Protein AF-A0A8J6VTR4-F1 (afdb_monomer_lite)

Structure (mmCIF, N/CA/C/O backbone):
data_AF-A0A8J6VTR4-F1
#
_entry.id   AF-A0A8J6VTR4-F1
#
loop_
_atom_site.group_PDB
_atom_site.id
_atom_site.type_symbol
_atom_site.label_atom_id
_atom_site.label_alt_id
_atom_site.label_comp_id
_atom_site.label_asym_id
_atom_site.label_entity_id
_atom_site.label_seq_id
_atom_site.pdbx_PDB_ins_code
_atom_site.Cartn_x
_atom_site.Cartn_y
_atom_site.Cartn_z
_atom_site.occupancy
_atom_site.B_iso_or_equiv
_atom_site.auth_seq_id
_atom_site.auth_comp_id
_atom_site.auth_asym_id
_atom_site.auth_atom_id
_atom_site.pdbx_PDB_model_num
ATOM 1 N N . LEU A 1 1 ? 28.724 19.960 -43.965 1.00 71.69 1 LEU A N 1
ATOM 2 C CA . LEU A 1 1 ? 27.761 21.071 -43.779 1.00 71.69 1 LEU A CA 1
ATOM 3 C C . LEU A 1 1 ? 26.330 20.548 -43.631 1.00 71.69 1 LEU A C 1
ATOM 5 O O . LEU A 1 1 ? 25.784 20.717 -42.554 1.00 71.69 1 LEU A O 1
ATOM 9 N N . ALA A 1 2 ? 25.791 19.772 -44.582 1.00 81.69 2 ALA A N 1
ATOM 10 C CA . ALA A 1 2 ? 24.429 19.205 -44.499 1.00 81.69 2 ALA A CA 1
ATOM 11 C C . ALA A 1 2 ? 24.097 18.401 -43.215 1.00 81.69 2 ALA A C 1
ATOM 13 O O . ALA A 1 2 ? 22.973 18.447 -42.727 1.00 81.69 2 ALA A O 1
ATOM 14 N N . PHE A 1 3 ? 25.066 17.679 -42.638 1.00 82.19 3 PHE A N 1
ATOM 15 C CA . PHE A 1 3 ? 24.867 16.932 -41.386 1.00 82.19 3 PHE A CA 1
ATOM 16 C C . PHE A 1 3 ? 24.700 17.842 -40.156 1.00 82.19 3 PHE A C 1
ATOM 18 O O . PHE A 1 3 ? 23.868 17.565 -39.298 1.00 82.19 3 PHE A O 1
ATOM 25 N N . LEU A 1 4 ? 25.451 18.946 -40.086 1.00 88.62 4 LEU A N 1
ATOM 26 C CA . LEU A 1 4 ? 25.347 19.904 -38.980 1.00 88.62 4 LEU A CA 1
ATOM 27 C C . LEU A 1 4 ? 24.021 20.668 -39.052 1.00 88.62 4 LEU A C 1
ATOM 29 O O . LEU A 1 4 ? 23.326 20.763 -38.048 1.00 88.62 4 LEU A O 1
ATOM 33 N N . GLU A 1 5 ? 23.604 21.076 -40.253 1.00 89.00 5 GLU A N 1
ATOM 34 C CA . GLU A 1 5 ? 22.278 21.671 -40.477 1.00 89.00 5 GLU A CA 1
ATOM 35 C C . GLU A 1 5 ? 21.136 20.710 -40.114 1.00 89.00 5 GLU A C 1
ATOM 37 O O . GLU A 1 5 ? 20.083 21.138 -39.647 1.00 89.00 5 GLU A O 1
ATOM 42 N N . HIS A 1 6 ? 21.317 19.402 -40.325 1.00 82.50 6 HIS A N 1
ATOM 43 C CA . HIS A 1 6 ? 20.339 18.395 -39.918 1.00 82.50 6 HIS A CA 1
ATOM 44 C C . HIS A 1 6 ? 20.245 18.268 -38.389 1.00 82.50 6 HIS A C 1
ATOM 46 O O . HIS A 1 6 ? 19.136 18.236 -37.850 1.00 82.50 6 HIS A O 1
ATOM 52 N N . LEU A 1 7 ? 21.387 18.249 -37.692 1.00 87.06 7 LEU A N 1
ATOM 53 C CA . LEU A 1 7 ? 21.432 18.220 -36.227 1.00 87.06 7 LEU A CA 1
ATOM 54 C C . LEU A 1 7 ? 20.818 19.480 -35.608 1.00 87.06 7 LEU A C 1
ATOM 56 O O . LEU A 1 7 ? 20.002 19.363 -34.695 1.00 87.06 7 LEU A O 1
ATOM 60 N N . GLU A 1 8 ? 21.132 20.663 -36.137 1.00 89.50 8 GLU A N 1
ATOM 61 C CA . GLU A 1 8 ? 20.536 21.927 -35.684 1.00 89.50 8 GLU A CA 1
ATOM 62 C C . GLU A 1 8 ? 19.014 21.932 -35.867 1.00 89.50 8 GLU A C 1
ATOM 64 O O . GLU A 1 8 ? 18.276 22.358 -34.976 1.00 89.50 8 GLU A O 1
ATOM 69 N N . ARG A 1 9 ? 18.519 21.381 -36.983 1.00 86.69 9 ARG A N 1
ATOM 70 C CA . ARG A 1 9 ? 17.079 21.272 -37.256 1.00 86.69 9 ARG A CA 1
ATOM 71 C C . ARG A 1 9 ? 16.373 20.334 -36.275 1.00 86.69 9 ARG A C 1
ATOM 73 O O . ARG A 1 9 ? 15.307 20.681 -35.772 1.00 86.69 9 ARG A O 1
ATOM 80 N N . LEU A 1 10 ? 16.970 19.179 -35.967 1.00 82.62 10 LEU A N 1
ATOM 81 C CA . LEU A 1 10 ? 16.452 18.254 -34.951 1.00 82.62 10 LEU A CA 1
ATOM 82 C C . LEU A 1 10 ? 16.452 18.896 -33.558 1.00 82.62 10 LEU A C 1
ATOM 84 O O . LEU A 1 10 ? 15.470 18.792 -32.823 1.00 82.62 10 LEU A O 1
ATOM 88 N N . GLN A 1 11 ? 17.523 19.607 -33.204 1.00 82.69 11 GLN A N 1
ATOM 89 C CA . GLN A 1 11 ? 17.641 20.282 -31.916 1.00 82.69 11 GLN A CA 1
ATOM 90 C C . GLN A 1 11 ? 16.608 21.412 -31.774 1.00 82.69 11 GLN A C 1
ATOM 92 O O . GLN A 1 11 ? 15.979 21.540 -30.721 1.00 82.69 11 GLN A O 1
ATOM 97 N N . ALA A 1 12 ? 16.359 22.176 -32.843 1.00 80.69 12 ALA A N 1
ATOM 98 C CA . ALA A 1 12 ? 15.316 23.200 -32.891 1.00 80.69 12 ALA A CA 1
ATOM 99 C C . ALA A 1 12 ? 13.904 22.605 -32.758 1.00 80.69 12 ALA A C 1
ATOM 101 O O . ALA A 1 12 ? 13.098 23.133 -31.995 1.00 80.69 12 ALA A O 1
ATOM 102 N N . GLN A 1 13 ? 13.619 21.473 -33.415 1.00 77.44 13 GLN A N 1
ATOM 103 C CA . GLN A 1 13 ? 12.336 20.766 -33.293 1.00 77.44 13 GLN A CA 1
ATOM 104 C C . GLN A 1 13 ? 12.095 20.241 -31.871 1.00 77.44 13 GLN A C 1
ATOM 106 O O . GLN A 1 13 ? 11.018 20.445 -31.312 1.00 77.44 13 GLN A O 1
ATOM 111 N N . VAL A 1 14 ? 13.107 19.626 -31.248 1.00 75.31 14 VAL A N 1
ATOM 112 C CA . VAL A 1 14 ? 13.031 19.165 -29.850 1.00 75.31 14 VAL A CA 1
ATOM 113 C C . VAL A 1 14 ? 12.834 20.342 -28.892 1.00 75.31 14 VAL A C 1
ATOM 115 O O . VAL A 1 14 ? 12.090 20.233 -27.919 1.00 75.31 14 VAL A O 1
ATOM 118 N N . THR A 1 15 ? 13.476 21.479 -29.163 1.00 70.25 15 THR A N 1
ATOM 119 C CA . THR A 1 15 ? 13.364 22.685 -28.334 1.00 70.25 15 THR A CA 1
ATOM 120 C C . THR A 1 15 ? 11.989 23.341 -28.479 1.00 70.25 15 THR A C 1
ATOM 122 O O . THR A 1 15 ? 11.376 23.673 -27.468 1.00 70.25 15 THR A O 1
ATOM 125 N N . GLN A 1 16 ? 11.447 23.439 -29.697 1.00 65.88 16 GLN A N 1
ATOM 126 C CA . GLN A 1 16 ? 10.083 23.929 -29.937 1.00 65.88 16 GLN A CA 1
ATOM 127 C C . GLN A 1 16 ? 9.019 23.034 -29.293 1.00 65.88 16 GLN A C 1
ATOM 129 O O . GLN A 1 16 ? 8.120 23.554 -28.633 1.00 65.88 16 GLN A O 1
ATOM 134 N N . ALA A 1 17 ? 9.154 21.707 -29.402 1.00 62.78 17 ALA A N 1
ATOM 135 C CA . ALA A 1 17 ? 8.256 20.747 -28.752 1.00 62.78 17 ALA A CA 1
ATOM 136 C C . ALA A 1 17 ? 8.316 20.807 -27.212 1.00 62.78 17 ALA A C 1
ATOM 138 O O . ALA A 1 17 ? 7.371 20.421 -26.532 1.00 62.78 17 ALA A O 1
ATOM 139 N N . ARG A 1 18 ? 9.425 21.293 -26.635 1.00 61.94 18 ARG A N 1
ATOM 140 C CA . ARG A 1 18 ? 9.549 21.543 -25.187 1.00 61.94 18 ARG A CA 1
ATOM 141 C C . ARG A 1 18 ? 8.948 22.881 -24.749 1.00 61.94 18 ARG A C 1
ATOM 143 O O . ARG A 1 18 ? 8.621 23.027 -23.578 1.00 61.94 18 ARG A O 1
ATOM 150 N N . GLN A 1 19 ? 8.853 23.855 -25.654 1.00 59.12 19 GLN A N 1
ATOM 151 C CA . GLN A 1 19 ? 8.418 25.230 -25.366 1.00 59.12 19 GLN A CA 1
ATOM 152 C C . GLN A 1 19 ? 6.919 25.457 -25.573 1.00 59.12 19 GLN A C 1
ATOM 154 O O . GLN A 1 19 ? 6.374 26.454 -25.104 1.00 59.12 19 GLN A O 1
ATOM 159 N N . THR A 1 20 ? 6.237 24.550 -26.264 1.00 55.09 20 THR A N 1
ATOM 160 C CA . THR A 1 20 ? 4.787 24.604 -26.428 1.00 55.09 20 THR A CA 1
ATOM 161 C C . THR A 1 20 ? 4.127 23.941 -25.212 1.00 55.09 20 THR A C 1
ATOM 163 O O . THR A 1 20 ? 4.465 22.800 -24.887 1.00 55.09 20 THR A O 1
ATOM 166 N N . PRO A 1 21 ? 3.215 24.626 -24.488 1.00 53.09 21 PRO A N 1
ATOM 167 C CA . PRO A 1 21 ? 2.500 24.033 -23.363 1.00 53.09 21 PRO A CA 1
ATOM 168 C C . PRO A 1 21 ? 1.532 22.993 -23.921 1.00 53.09 21 PRO A C 1
ATOM 170 O O . PRO A 1 21 ? 0.406 23.291 -24.313 1.00 53.09 21 PRO A O 1
ATOM 173 N N . HIS A 1 22 ? 2.011 21.764 -24.051 1.00 56.31 22 HIS A N 1
ATOM 174 C CA . HIS A 1 22 ? 1.228 20.713 -24.659 1.00 56.31 22 HIS A CA 1
ATOM 175 C C . HIS A 1 22 ? 0.314 20.064 -23.623 1.00 56.31 22 HIS A C 1
ATOM 177 O O . HIS A 1 22 ? 0.762 19.390 -22.695 1.00 56.31 22 HIS A O 1
ATOM 183 N N . HIS A 1 23 ? -0.990 20.185 -23.867 1.00 68.69 23 HIS A N 1
ATOM 184 C CA . HIS A 1 23 ? -1.983 19.197 -23.458 1.00 68.69 23 HIS A CA 1
ATOM 185 C C . HIS A 1 23 ? -1.706 17.864 -24.184 1.00 68.69 23 HIS A C 1
ATOM 187 O O . HIS A 1 23 ? -2.445 17.469 -25.081 1.00 68.69 23 HIS A O 1
ATOM 193 N N . CYS A 1 24 ? -0.596 17.196 -23.865 1.00 77.69 24 CYS A N 1
ATOM 194 C CA . CYS A 1 24 ? -0.209 15.925 -24.473 1.00 77.69 24 CYS A CA 1
ATOM 195 C C . CYS A 1 24 ? 0.054 14.847 -23.425 1.00 77.69 24 CYS A C 1
ATOM 197 O O . CYS A 1 24 ? 0.473 15.127 -22.301 1.00 77.69 24 CYS A O 1
ATOM 199 N N . ILE A 1 25 ? -0.108 13.594 -23.841 1.00 87.94 25 ILE A N 1
ATOM 200 C CA . ILE A 1 25 ? 0.328 12.428 -23.075 1.00 87.94 25 ILE A CA 1
ATOM 201 C C . ILE A 1 25 ? 1.816 12.205 -23.350 1.00 87.94 25 ILE A C 1
ATOM 203 O O . ILE A 1 25 ? 2.242 12.133 -24.503 1.00 87.94 25 ILE A O 1
ATOM 207 N N . ARG A 1 26 ? 2.612 12.076 -22.287 1.00 90.06 26 ARG A N 1
ATOM 208 C CA . ARG A 1 26 ? 4.040 11.761 -22.383 1.00 90.06 26 ARG A CA 1
ATOM 209 C C . ARG A 1 26 ? 4.247 10.256 -22.258 1.00 90.06 26 ARG A C 1
ATOM 211 O O . ARG A 1 26 ? 4.068 9.702 -21.180 1.00 90.06 26 ARG A O 1
ATOM 218 N N . LEU A 1 27 ? 4.684 9.624 -23.344 1.00 93.31 27 LEU A N 1
ATOM 219 C CA . LEU A 1 27 ? 5.203 8.258 -23.310 1.00 93.31 27 LEU A CA 1
ATOM 220 C C . LEU A 1 27 ? 6.710 8.295 -23.057 1.00 93.31 27 LEU A C 1
ATOM 222 O O . LEU A 1 27 ? 7.446 9.006 -23.737 1.00 93.31 27 LEU A O 1
ATOM 226 N N . THR A 1 28 ? 7.163 7.551 -22.054 1.00 93.56 28 THR A N 1
ATOM 227 C CA . THR A 1 28 ? 8.574 7.460 -21.671 1.00 93.56 28 THR A CA 1
ATOM 228 C C . THR A 1 28 ? 8.867 6.085 -21.079 1.00 93.56 28 THR A C 1
ATOM 230 O O . THR A 1 28 ? 7.953 5.320 -20.773 1.00 93.56 28 THR A O 1
ATOM 233 N N . THR A 1 29 ? 10.147 5.771 -20.905 1.00 93.38 29 THR A N 1
ATOM 234 C CA . THR A 1 29 ? 10.583 4.589 -20.153 1.00 93.38 29 THR A CA 1
ATOM 235 C C . THR A 1 29 ? 10.746 4.927 -18.670 1.00 93.38 29 THR A C 1
ATOM 237 O O . THR A 1 29 ? 10.979 6.085 -18.312 1.00 93.38 29 THR A O 1
ATOM 240 N N . ILE A 1 30 ? 10.694 3.915 -17.797 1.00 94.50 30 ILE A N 1
ATOM 241 C CA . ILE A 1 30 ? 10.936 4.092 -16.354 1.00 94.50 30 ILE A CA 1
ATOM 242 C C . ILE A 1 30 ? 12.307 4.744 -16.111 1.00 94.50 30 ILE A C 1
ATOM 244 O O . ILE A 1 30 ? 12.404 5.715 -15.363 1.00 94.50 30 ILE A O 1
ATOM 248 N N . HIS A 1 31 ? 13.349 4.300 -16.816 1.00 90.88 31 HIS A N 1
ATOM 249 C CA . HIS A 1 31 ? 14.701 4.856 -16.714 1.00 90.88 31 HIS A CA 1
ATOM 250 C C . HIS A 1 31 ? 14.760 6.360 -17.020 1.00 90.88 31 HIS A C 1
ATOM 252 O O . HIS A 1 31 ? 15.378 7.127 -16.282 1.00 90.88 31 HIS A O 1
ATOM 258 N N . GLN A 1 32 ? 14.075 6.801 -18.079 1.00 92.75 32 GLN A N 1
ATOM 259 C CA . GLN A 1 32 ? 14.030 8.214 -18.474 1.00 92.75 32 GLN A CA 1
ATOM 260 C C . GLN A 1 32 ? 13.095 9.063 -17.598 1.00 92.75 32 GLN A C 1
ATOM 262 O O . GLN A 1 32 ? 1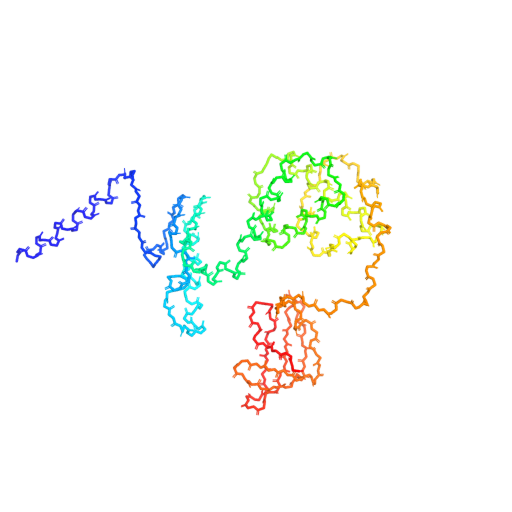3.093 10.287 -17.712 1.00 92.75 32 GLN A O 1
ATOM 267 N N . SER A 1 33 ? 12.297 8.442 -16.723 1.00 92.19 33 SER A N 1
ATOM 268 C CA . SER A 1 33 ? 11.395 9.142 -15.800 1.00 92.19 33 SER A CA 1
ATOM 269 C C . SER A 1 33 ? 12.082 9.642 -14.520 1.00 92.19 33 SER A C 1
ATOM 271 O O . SER A 1 33 ? 11.481 10.358 -13.716 1.00 92.19 33 SER A O 1
ATOM 273 N N . LYS A 1 34 ? 13.347 9.269 -14.294 1.00 90.00 34 LYS A N 1
ATOM 274 C CA . LYS A 1 34 ? 14.080 9.624 -13.074 1.00 90.00 34 LYS A CA 1
ATOM 275 C C . LYS A 1 34 ? 14.194 11.149 -12.916 1.00 90.00 34 LYS A C 1
ATOM 277 O O . LYS A 1 34 ? 14.680 11.833 -13.807 1.00 90.00 34 LYS A O 1
ATOM 282 N N . GLY A 1 35 ? 13.774 11.663 -11.757 1.00 90.19 35 GLY A N 1
ATOM 283 C CA . GLY A 1 35 ? 13.799 13.096 -11.427 1.00 90.19 35 GLY A CA 1
ATOM 284 C C . GLY A 1 35 ? 12.648 13.914 -12.021 1.00 90.19 35 GLY A C 1
ATOM 285 O O . GLY A 1 35 ? 12.640 15.132 -11.877 1.00 90.19 35 GLY A O 1
ATOM 286 N N . LEU A 1 36 ? 11.695 13.265 -12.690 1.00 93.38 36 LEU A N 1
ATOM 287 C CA . LEU A 1 36 ? 10.483 13.886 -13.213 1.00 93.38 36 LEU A CA 1
ATOM 288 C C . LEU A 1 36 ? 9.273 13.415 -12.406 1.00 93.38 36 LEU A C 1
ATOM 290 O O . LEU A 1 36 ? 9.305 12.336 -11.827 1.00 93.38 36 LEU A O 1
ATOM 294 N N . GLU A 1 37 ? 8.200 14.194 -12.402 1.00 95.69 37 GLU A N 1
ATOM 295 C CA . GLU A 1 37 ? 6.944 13.836 -11.743 1.00 95.69 37 GLU A CA 1
ATOM 296 C C . GLU A 1 37 ? 5.759 14.324 -12.573 1.00 95.69 37 GLU A C 1
ATOM 298 O O . GLU A 1 37 ? 5.871 15.294 -13.333 1.00 95.69 37 GLU A O 1
ATOM 303 N N . TRP A 1 38 ? 4.621 13.647 -12.426 1.00 94.94 38 TRP A N 1
ATOM 304 C CA . TRP A 1 38 ? 3.382 13.984 -13.120 1.00 94.94 38 TRP A CA 1
ATOM 305 C C . TRP A 1 38 ? 2.169 13.824 -12.199 1.00 94.94 38 TRP A C 1
ATOM 307 O O . TRP A 1 38 ? 2.177 12.965 -11.316 1.00 94.94 38 TRP A O 1
ATOM 317 N N . PRO A 1 39 ? 1.081 14.585 -12.433 1.00 95.12 39 PRO A N 1
ATOM 318 C CA . PRO A 1 39 ? -0.167 14.410 -11.694 1.00 95.12 39 PRO A CA 1
ATOM 319 C C . PRO A 1 39 ? -0.708 12.978 -11.766 1.00 95.12 39 PRO A C 1
ATOM 321 O O . PRO A 1 39 ? -1.140 12.437 -10.753 1.00 95.12 39 PRO A O 1
ATOM 324 N N . VAL A 1 40 ? -0.642 12.363 -12.950 1.00 96.81 40 VAL A N 1
ATOM 325 C CA . VAL A 1 40 ? -1.142 11.011 -13.218 1.00 96.81 40 VAL A CA 1
ATOM 326 C C . VAL A 1 40 ? -0.052 10.202 -13.911 1.00 96.81 40 VAL A C 1
ATOM 328 O O . VAL A 1 40 ? 0.530 10.668 -14.894 1.00 96.81 40 VAL A O 1
ATOM 331 N N . VAL A 1 41 ? 0.206 8.988 -13.424 1.00 97.81 41 VAL A N 1
ATOM 332 C CA . VAL A 1 41 ? 1.142 8.033 -14.035 1.00 97.81 41 VAL A CA 1
ATOM 333 C C . VAL A 1 41 ? 0.423 6.721 -14.313 1.00 97.81 41 VAL A C 1
ATOM 335 O O . VAL A 1 41 ? -0.299 6.200 -13.467 1.00 97.81 41 VAL A O 1
ATOM 338 N N . ILE A 1 42 ? 0.641 6.179 -15.510 1.00 98.00 42 ILE A N 1
ATOM 339 C CA . ILE A 1 42 ? 0.078 4.905 -15.952 1.00 98.00 42 ILE A CA 1
ATOM 340 C C . ILE A 1 42 ? 1.231 3.959 -16.290 1.00 98.00 42 ILE A C 1
ATOM 342 O O . ILE A 1 42 ? 2.071 4.289 -17.128 1.00 98.00 42 ILE A O 1
ATOM 346 N N . ILE A 1 43 ? 1.247 2.775 -15.677 1.00 96.94 43 ILE A N 1
ATOM 347 C CA . ILE A 1 43 ? 2.176 1.688 -16.001 1.00 96.94 43 ILE A CA 1
ATOM 348 C C . ILE A 1 43 ? 1.363 0.566 -16.662 1.00 96.94 43 ILE A C 1
ATOM 350 O O . ILE A 1 43 ? 0.619 -0.132 -15.974 1.00 96.94 43 ILE A O 1
ATOM 354 N N . PRO A 1 44 ? 1.438 0.405 -17.995 1.00 95.38 44 PRO A N 1
ATOM 355 C CA . PRO A 1 44 ? 0.462 -0.395 -18.733 1.00 95.38 44 PRO A CA 1
ATOM 356 C C . PRO A 1 44 ? 0.668 -1.921 -18.658 1.00 95.38 44 PRO A C 1
ATOM 358 O O . PRO A 1 44 ? -0.229 -2.659 -19.054 1.00 95.38 44 PRO A O 1
ATOM 361 N N . HIS A 1 45 ? 1.836 -2.407 -18.222 1.00 94.94 45 HIS A N 1
ATOM 362 C CA . HIS A 1 45 ? 2.220 -3.816 -18.383 1.00 94.94 45 HIS A CA 1
ATOM 363 C C . HIS A 1 45 ? 2.966 -4.377 -17.156 1.00 94.94 45 HIS A C 1
ATOM 365 O O . HIS A 1 45 ? 4.127 -4.773 -17.229 1.00 94.94 45 HIS A O 1
ATOM 371 N N . CYS A 1 46 ? 2.288 -4.427 -16.010 1.00 96.38 46 CYS A N 1
ATOM 372 C CA . CYS A 1 46 ? 2.820 -4.941 -14.743 1.00 96.38 46 CYS A CA 1
ATOM 373 C C . CYS A 1 46 ? 2.681 -6.474 -14.613 1.00 96.38 46 CYS A C 1
ATOM 375 O O . CYS A 1 46 ? 2.144 -6.987 -13.627 1.00 96.38 46 CYS A O 1
ATOM 377 N N . ASN A 1 47 ? 3.143 -7.220 -15.615 1.00 96.19 47 ASN A N 1
ATOM 378 C CA . ASN A 1 47 ? 3.089 -8.683 -15.644 1.00 96.19 47 ASN A CA 1
ATOM 379 C C . ASN A 1 47 ? 4.478 -9.312 -15.495 1.00 96.19 47 ASN A C 1
ATOM 381 O O . ASN A 1 47 ? 5.494 -8.687 -15.806 1.00 96.19 47 ASN A O 1
ATOM 385 N N . GLN A 1 48 ? 4.511 -10.575 -15.064 1.00 95.19 48 GLN A N 1
ATOM 386 C CA . GLN A 1 48 ? 5.746 -11.352 -14.973 1.00 95.19 48 GLN A CA 1
ATOM 387 C C . GLN A 1 48 ? 6.469 -11.409 -16.331 1.00 95.19 48 GLN A C 1
ATOM 389 O O . GLN A 1 48 ? 5.832 -11.592 -17.368 1.00 95.19 48 GLN A O 1
ATOM 394 N N . GLY A 1 49 ? 7.795 -11.237 -16.318 1.00 91.94 49 GLY A N 1
ATOM 395 C CA . GLY A 1 49 ? 8.651 -11.215 -17.512 1.00 91.94 49 GLY A CA 1
ATOM 396 C C . GLY A 1 49 ? 8.737 -9.850 -18.208 1.00 91.94 49 GLY A C 1
ATOM 397 O O . GLY A 1 49 ? 9.696 -9.604 -18.939 1.00 91.94 49 GLY A O 1
ATOM 398 N N . THR A 1 50 ? 7.780 -8.946 -17.957 1.00 94.06 50 THR A N 1
ATOM 399 C CA . THR A 1 50 ? 7.878 -7.530 -18.362 1.00 94.06 50 THR A CA 1
ATOM 400 C C . THR A 1 50 ? 8.339 -6.651 -17.210 1.00 94.06 50 THR A C 1
ATOM 402 O O . THR A 1 50 ? 9.160 -5.758 -17.403 1.00 94.06 50 THR A O 1
ATOM 405 N N . LEU A 1 51 ? 7.808 -6.901 -16.014 1.00 94.19 51 LEU A N 1
ATOM 406 C CA . LEU A 1 51 ? 8.211 -6.234 -14.790 1.00 94.19 51 LEU A CA 1
ATOM 407 C C . LEU A 1 51 ? 8.140 -7.251 -13.636 1.00 94.19 51 LEU A C 1
ATOM 409 O O . LEU A 1 51 ? 7.039 -7.542 -13.161 1.00 94.19 51 LEU A O 1
ATOM 413 N N . PRO A 1 52 ? 9.267 -7.814 -13.177 1.00 95.25 52 PRO A N 1
ATOM 414 C CA . PRO A 1 52 ? 10.634 -7.547 -13.637 1.00 95.25 52 PRO A CA 1
ATOM 415 C C . PRO A 1 52 ? 10.879 -7.992 -15.088 1.00 95.25 52 PRO A C 1
ATOM 417 O O . PRO A 1 52 ? 10.238 -8.934 -15.565 1.00 95.25 52 PRO A O 1
ATOM 420 N N . PHE A 1 53 ? 11.788 -7.308 -15.787 1.00 94.12 53 PHE A N 1
ATOM 421 C CA . PHE A 1 53 ? 12.158 -7.641 -17.163 1.00 94.12 53 PHE A CA 1
ATOM 422 C C . PHE A 1 53 ? 13.142 -8.821 -17.219 1.00 94.12 53 PHE A C 1
ATOM 424 O O . PHE A 1 53 ? 14.220 -8.772 -16.629 1.00 94.12 53 PHE A O 1
ATOM 431 N N . GLY A 1 54 ? 12.796 -9.860 -17.987 1.00 89.38 54 GLY A N 1
ATOM 432 C CA . GLY A 1 54 ? 13.640 -11.042 -18.211 1.00 89.38 54 GLY A CA 1
ATOM 433 C C . GLY A 1 54 ? 13.286 -12.264 -17.352 1.00 89.38 54 GLY A C 1
ATOM 434 O O . GLY A 1 54 ? 12.330 -12.260 -16.579 1.00 89.38 54 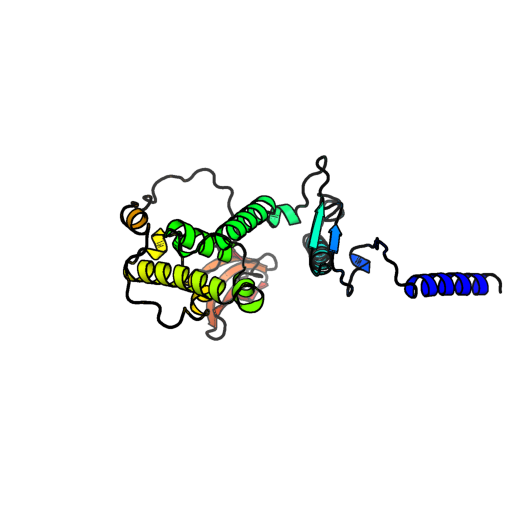GLY A O 1
ATOM 435 N N . GLU A 1 55 ? 14.063 -13.338 -17.518 1.00 86.62 55 GLU A N 1
ATOM 436 C CA . GLU A 1 55 ? 13.903 -14.624 -16.823 1.00 86.62 55 GLU A CA 1
ATOM 437 C C . GLU A 1 55 ? 15.190 -14.998 -16.070 1.00 86.62 55 GLU A C 1
ATOM 439 O O . GLU A 1 55 ? 16.281 -14.601 -16.476 1.00 86.62 55 GLU A O 1
ATOM 444 N N . ASN A 1 56 ? 15.071 -15.795 -14.999 1.00 88.50 56 ASN A N 1
ATOM 445 C CA . ASN A 1 56 ? 16.201 -16.289 -14.191 1.00 88.50 56 ASN A CA 1
ATOM 446 C C . ASN A 1 56 ? 17.126 -15.182 -13.648 1.00 88.50 56 ASN A C 1
ATOM 448 O O . ASN A 1 56 ? 18.350 -15.314 -13.666 1.00 88.50 56 ASN A O 1
ATOM 452 N N . LEU A 1 57 ? 16.531 -14.090 -13.164 1.00 92.12 57 LEU A N 1
ATOM 453 C CA . LEU A 1 57 ? 17.263 -12.978 -12.562 1.00 92.12 57 LEU A CA 1
ATOM 454 C C . LEU A 1 57 ? 17.987 -13.423 -11.290 1.00 92.12 57 LEU A C 1
ATOM 456 O O . LEU A 1 57 ? 17.430 -14.146 -10.461 1.00 92.12 57 LEU A O 1
ATOM 460 N N . THR A 1 58 ? 19.217 -12.943 -11.107 1.00 95.69 58 THR A N 1
ATOM 461 C CA . THR A 1 58 ? 19.889 -13.043 -9.807 1.00 95.69 58 THR A CA 1
ATOM 462 C C . THR A 1 58 ? 19.166 -12.177 -8.774 1.00 95.69 58 THR A C 1
ATOM 464 O O . THR A 1 58 ? 18.454 -11.236 -9.131 1.00 95.69 58 THR A O 1
ATOM 467 N N . SER A 1 59 ? 19.386 -12.435 -7.481 1.00 94.44 59 SER A N 1
ATOM 468 C CA . SER A 1 59 ? 18.813 -11.612 -6.407 1.00 94.44 59 SER A CA 1
ATOM 469 C C . SER A 1 59 ? 19.156 -10.125 -6.571 1.00 94.44 59 SER A C 1
ATOM 471 O O . SER A 1 59 ? 18.301 -9.266 -6.387 1.00 94.44 59 SER A O 1
ATOM 473 N N . GLU A 1 60 ? 20.385 -9.804 -6.992 1.00 95.94 60 GLU A N 1
ATOM 474 C CA . GLU A 1 60 ? 20.814 -8.418 -7.227 1.00 95.94 60 GLU A CA 1
ATOM 475 C C . GLU A 1 60 ? 20.061 -7.750 -8.387 1.00 95.94 60 GLU A C 1
ATOM 477 O O . GLU A 1 60 ? 19.664 -6.589 -8.278 1.00 95.94 60 GLU A O 1
ATOM 482 N N . GLN A 1 61 ? 19.839 -8.479 -9.486 1.00 95.69 61 GLN A N 1
ATOM 483 C CA . GLN A 1 61 ? 19.098 -7.979 -10.647 1.00 95.69 61 GLN A CA 1
ATOM 484 C C . GLN A 1 61 ? 17.612 -7.800 -10.335 1.00 95.69 61 GLN A C 1
ATOM 486 O O . GLN A 1 61 ? 17.017 -6.798 -10.727 1.00 95.69 61 GLN A O 1
ATOM 491 N N . LEU A 1 62 ? 17.022 -8.739 -9.591 1.00 95.88 62 LEU A N 1
ATOM 492 C CA . LEU A 1 62 ? 15.635 -8.644 -9.146 1.00 95.88 62 LEU A CA 1
ATOM 493 C C . LEU A 1 62 ? 15.417 -7.394 -8.281 1.00 95.88 62 LEU A C 1
ATOM 495 O O . LEU A 1 62 ? 14.442 -6.669 -8.472 1.00 95.88 62 LEU A O 1
ATOM 499 N N . GLU A 1 63 ? 16.351 -7.106 -7.373 1.00 96.38 63 GLU A N 1
ATOM 500 C CA . GLU A 1 63 ? 16.294 -5.905 -6.540 1.00 96.38 63 GLU A CA 1
ATOM 501 C C . GLU A 1 63 ? 16.521 -4.607 -7.333 1.00 96.38 63 GLU A C 1
ATOM 503 O O . GLU A 1 63 ? 15.962 -3.568 -6.976 1.00 96.38 63 GLU A O 1
ATOM 508 N N . GLU A 1 64 ? 17.287 -4.629 -8.428 1.00 95.94 64 GLU A N 1
ATOM 509 C CA . GLU A 1 64 ? 17.382 -3.482 -9.347 1.00 95.94 64 GLU A CA 1
ATOM 510 C C . GLU A 1 64 ? 16.050 -3.229 -10.070 1.00 95.94 64 GLU A C 1
ATOM 512 O O . GLU A 1 64 ? 15.550 -2.103 -10.064 1.00 95.94 64 GLU A O 1
ATOM 517 N N . GLU A 1 65 ? 15.405 -4.272 -10.594 1.00 96.69 65 GLU A N 1
ATOM 518 C CA . GLU A 1 65 ? 14.080 -4.160 -11.220 1.00 96.69 65 GLU A CA 1
ATOM 519 C C . GLU A 1 65 ? 13.003 -3.696 -10.221 1.00 96.69 65 GLU A C 1
ATOM 521 O O . GLU A 1 65 ? 12.130 -2.885 -10.550 1.00 96.69 65 GLU A O 1
ATOM 526 N N . ARG A 1 66 ? 13.094 -4.132 -8.957 1.00 96.31 66 ARG A N 1
ATOM 527 C CA . ARG A 1 66 ? 12.223 -3.653 -7.873 1.00 96.31 66 ARG A CA 1
ATOM 528 C C . ARG A 1 66 ? 12.405 -2.155 -7.632 1.00 96.31 66 ARG A C 1
ATOM 530 O O . ARG A 1 66 ? 11.419 -1.424 -7.493 1.00 96.31 66 ARG A O 1
ATOM 537 N N . ARG A 1 67 ? 13.655 -1.673 -7.623 1.00 96.00 67 ARG A N 1
ATOM 538 C CA . ARG A 1 67 ? 13.959 -0.235 -7.534 1.00 96.00 67 ARG A CA 1
ATOM 539 C C . ARG A 1 67 ? 13.391 0.533 -8.722 1.00 96.00 67 ARG A C 1
ATOM 541 O O . ARG A 1 67 ? 12.891 1.640 -8.524 1.00 96.00 67 ARG A O 1
ATOM 548 N N . LEU A 1 68 ? 13.411 -0.037 -9.927 1.00 95.75 68 LEU A N 1
ATOM 549 C CA . LEU A 1 68 ? 12.789 0.587 -11.097 1.00 95.75 68 LEU A CA 1
ATOM 550 C C . LEU A 1 68 ? 11.275 0.746 -10.923 1.00 95.75 68 LEU A C 1
ATOM 552 O O . LEU A 1 68 ? 10.759 1.841 -11.155 1.00 95.75 68 LEU A O 1
ATOM 556 N N . LEU A 1 69 ? 10.564 -0.282 -10.446 1.00 96.00 69 LEU A N 1
ATOM 557 C CA . LEU A 1 69 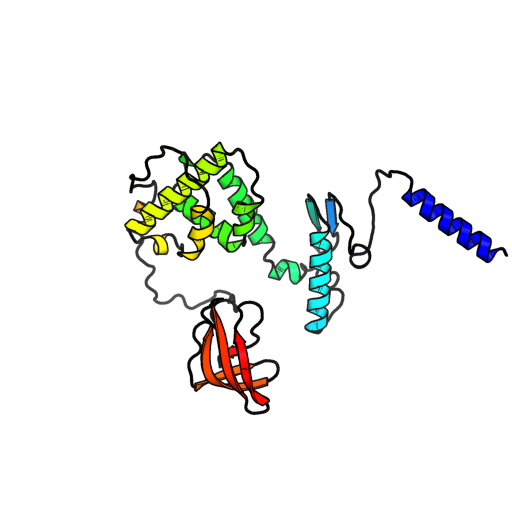? 9.137 -0.145 -10.132 1.00 96.00 69 LEU A CA 1
ATOM 558 C C . LEU A 1 69 ? 8.898 0.931 -9.062 1.00 96.00 69 LEU A C 1
ATOM 560 O O . LEU A 1 69 ? 8.028 1.782 -9.237 1.00 96.00 69 LEU A O 1
ATOM 564 N N . TYR A 1 70 ? 9.700 0.962 -7.994 1.00 95.56 70 TYR A N 1
ATOM 565 C CA . TYR A 1 70 ? 9.602 2.009 -6.971 1.00 95.56 70 TYR A CA 1
ATOM 566 C C . TYR A 1 70 ? 9.794 3.419 -7.556 1.00 95.56 70 TYR A C 1
ATOM 568 O O . TYR A 1 70 ? 9.023 4.339 -7.261 1.00 95.56 70 TYR A O 1
ATOM 576 N N . VAL A 1 71 ? 10.788 3.597 -8.433 1.00 96.00 71 VAL A N 1
ATOM 577 C CA . VAL A 1 71 ? 10.990 4.855 -9.163 1.00 96.00 71 VAL A CA 1
ATOM 578 C C . VAL A 1 71 ? 9.739 5.202 -9.960 1.00 96.00 71 VAL A C 1
ATOM 580 O O . VAL A 1 71 ? 9.265 6.322 -9.828 1.00 96.00 71 VAL A O 1
ATOM 583 N N . ALA A 1 72 ? 9.176 4.262 -10.723 1.00 96.25 72 ALA A N 1
ATOM 584 C CA . ALA A 1 72 ? 7.982 4.494 -11.534 1.00 96.25 72 ALA A CA 1
ATOM 585 C C . ALA A 1 72 ? 6.754 4.899 -10.695 1.00 96.25 72 ALA A C 1
ATOM 587 O O . ALA A 1 72 ? 6.075 5.868 -11.031 1.00 96.25 72 ALA A O 1
ATOM 588 N N . ILE A 1 73 ? 6.510 4.204 -9.577 1.00 95.88 73 ILE A N 1
ATOM 589 C CA . ILE A 1 73 ? 5.411 4.476 -8.633 1.00 95.88 73 ILE A CA 1
ATOM 590 C C . ILE A 1 73 ? 5.527 5.892 -8.068 1.00 95.88 73 ILE A C 1
ATOM 592 O O . ILE A 1 73 ? 4.575 6.665 -8.107 1.00 95.88 73 ILE A O 1
ATOM 596 N N . THR A 1 74 ? 6.720 6.267 -7.606 1.00 95.50 74 THR A N 1
ATOM 597 C CA . THR A 1 74 ? 6.969 7.578 -6.986 1.00 95.50 74 THR A CA 1
ATOM 598 C C . THR A 1 74 ? 6.983 8.741 -7.978 1.00 95.50 74 THR A C 1
ATOM 600 O O . THR A 1 74 ? 7.219 9.873 -7.576 1.00 95.50 74 THR A O 1
ATOM 603 N N . ARG A 1 75 ? 6.770 8.504 -9.283 1.00 96.19 75 ARG A N 1
ATOM 604 C CA . ARG A 1 75 ? 6.581 9.595 -10.257 1.00 96.19 75 ARG A CA 1
ATOM 605 C C . ARG A 1 75 ? 5.172 10.194 -10.196 1.00 96.19 75 ARG A C 1
ATOM 607 O O . ARG A 1 75 ? 4.959 11.273 -10.750 1.00 96.19 75 ARG A O 1
ATOM 614 N N . ALA A 1 76 ? 4.215 9.480 -9.601 1.00 97.19 76 ALA A N 1
ATOM 615 C CA . ALA A 1 76 ? 2.830 9.912 -9.476 1.00 97.19 76 ALA A CA 1
ATOM 616 C C . ALA A 1 76 ? 2.657 10.893 -8.312 1.00 97.19 76 ALA A C 1
ATOM 618 O O . ALA A 1 76 ? 3.028 10.584 -7.183 1.00 97.19 76 ALA A O 1
ATOM 619 N N . GLN A 1 77 ? 2.042 12.047 -8.576 1.00 94.00 77 GLN A N 1
ATOM 620 C CA . GLN A 1 77 ? 1.714 13.029 -7.535 1.00 94.00 77 GLN A CA 1
ATOM 621 C C . GLN A 1 77 ? 0.292 12.871 -6.987 1.00 94.00 77 GLN A C 1
ATOM 623 O O . GLN A 1 77 ? 0.061 13.154 -5.815 1.00 94.00 77 GLN A O 1
ATOM 628 N N . LYS A 1 78 ? -0.671 12.478 -7.833 1.00 93.00 78 LYS A N 1
ATOM 629 C CA . LYS A 1 78 ? -2.086 12.346 -7.445 1.00 93.00 78 LYS A CA 1
ATOM 630 C C . LYS A 1 78 ? -2.626 10.950 -7.698 1.00 93.00 78 LYS A C 1
ATOM 632 O O . LYS A 1 78 ? -3.216 10.361 -6.803 1.00 93.00 78 LYS A O 1
ATOM 637 N N . GLU A 1 79 ? -2.420 10.425 -8.903 1.00 95.62 79 GLU A N 1
ATOM 638 C CA . GLU A 1 79 ? -2.971 9.132 -9.303 1.00 95.62 79 GLU A CA 1
ATOM 639 C C . GLU A 1 79 ? -1.913 8.237 -9.938 1.00 95.62 79 GLU A C 1
ATOM 641 O O . GLU A 1 79 ? -1.134 8.658 -10.799 1.00 95.62 79 GLU A O 1
ATOM 646 N N . LEU A 1 80 ? -1.945 6.970 -9.545 1.00 96.56 80 LEU A N 1
ATOM 647 C CA . LEU A 1 80 ? -1.143 5.907 -10.120 1.00 96.56 80 LEU A CA 1
ATOM 648 C C . LEU A 1 80 ? -2.074 4.804 -10.613 1.00 96.56 80 LEU A C 1
ATOM 650 O O . LEU A 1 80 ? -2.861 4.261 -9.842 1.00 96.56 80 LEU A O 1
ATOM 654 N N . HIS A 1 81 ? -1.926 4.429 -11.878 1.00 97.00 81 HIS A N 1
ATOM 655 C CA . HIS A 1 81 ? -2.675 3.336 -12.485 1.00 97.00 81 HIS A CA 1
ATOM 656 C C . HIS A 1 81 ? -1.711 2.239 -12.930 1.00 97.00 81 HIS A C 1
ATOM 658 O O . HIS A 1 81 ? -0.850 2.465 -13.782 1.00 97.00 81 HIS A O 1
ATOM 664 N N . LEU A 1 82 ? -1.861 1.044 -12.363 1.00 96.12 82 LEU A N 1
ATOM 665 C CA . LEU A 1 82 ? -1.082 -0.138 -12.724 1.00 96.12 82 LEU A CA 1
ATOM 666 C C . LEU A 1 82 ? -1.982 -1.100 -13.497 1.00 96.12 82 LEU A C 1
ATOM 668 O O . LEU A 1 82 ? -2.968 -1.594 -12.955 1.00 96.12 82 LEU A O 1
ATOM 672 N N . TYR A 1 83 ? -1.644 -1.379 -14.751 1.00 95.81 83 TYR A N 1
ATOM 673 C CA . TYR A 1 83 ? -2.398 -2.311 -15.581 1.00 95.81 83 TYR A CA 1
ATOM 674 C C . TYR A 1 83 ? -1.668 -3.634 -15.722 1.00 95.81 83 TYR A C 1
ATOM 676 O O . TYR A 1 83 ? -0.440 -3.705 -15.778 1.00 95.81 83 TYR A O 1
ATOM 684 N N . THR A 1 84 ? -2.464 -4.691 -15.805 1.00 95.06 84 THR A N 1
ATOM 685 C CA . THR A 1 84 ? -1.996 -6.048 -16.046 1.00 95.06 84 THR A CA 1
ATOM 686 C C . THR A 1 84 ? -2.826 -6.654 -17.165 1.00 95.06 84 THR A C 1
ATOM 688 O O . THR A 1 84 ? -4.042 -6.463 -17.260 1.00 95.06 84 THR A O 1
ATOM 691 N N . LEU A 1 85 ? -2.158 -7.376 -18.049 1.00 94.12 85 LEU A N 1
ATOM 692 C CA . LEU A 1 85 ? -2.785 -8.135 -19.110 1.00 94.12 85 LEU A CA 1
ATOM 693 C C . LEU A 1 85 ? -3.206 -9.490 -18.539 1.00 94.12 85 LEU A C 1
ATOM 695 O O . LEU A 1 85 ? -2.360 -10.270 -18.110 1.00 94.12 85 LEU A O 1
ATOM 699 N N . LYS A 1 86 ? -4.512 -9.780 -18.561 1.00 91.06 86 LYS A N 1
ATOM 700 C CA . LYS A 1 86 ? -5.095 -11.029 -18.033 1.00 91.06 86 LYS A CA 1
ATOM 701 C C . LYS A 1 86 ? -4.441 -12.329 -18.537 1.00 91.06 86 LYS A C 1
ATOM 703 O O . LYS A 1 86 ? -4.383 -13.266 -17.749 1.00 91.06 86 LYS A O 1
ATOM 708 N N . PRO A 1 87 ? -3.971 -12.435 -19.800 1.00 92.25 87 PRO A N 1
ATOM 709 C CA . PRO A 1 87 ? -3.319 -13.657 -20.274 1.00 92.25 87 PRO A CA 1
ATOM 710 C C . PRO A 1 87 ? -1.984 -13.961 -19.585 1.00 92.25 87 PRO A C 1
ATOM 712 O O . PRO A 1 87 ? -1.504 -15.088 -19.673 1.00 92.25 87 PRO A O 1
ATOM 715 N N . HIS A 1 88 ? -1.370 -12.972 -18.933 1.00 91.44 88 HIS A N 1
ATOM 716 C CA . HIS A 1 88 ? -0.043 -13.091 -18.347 1.00 91.44 88 HIS A CA 1
ATOM 717 C C . HIS A 1 88 ? -0.119 -13.106 -16.814 1.00 91.44 88 HIS A C 1
ATOM 719 O O . HIS A 1 88 ? -0.943 -12.392 -16.234 1.00 91.44 88 HIS A O 1
ATOM 725 N N . PRO A 1 89 ? 0.759 -13.861 -16.128 1.00 93.69 89 PRO A N 1
ATOM 726 C CA . PRO A 1 89 ? 0.831 -13.832 -14.673 1.00 93.69 89 PRO A CA 1
ATOM 727 C C . PRO A 1 89 ? 1.084 -12.419 -14.137 1.00 93.69 89 PRO A C 1
ATOM 729 O O . PRO A 1 89 ? 1.749 -11.598 -14.779 1.00 93.69 89 PRO A O 1
ATOM 732 N N . LEU A 1 90 ? 0.560 -12.142 -12.944 1.00 95.12 90 LEU 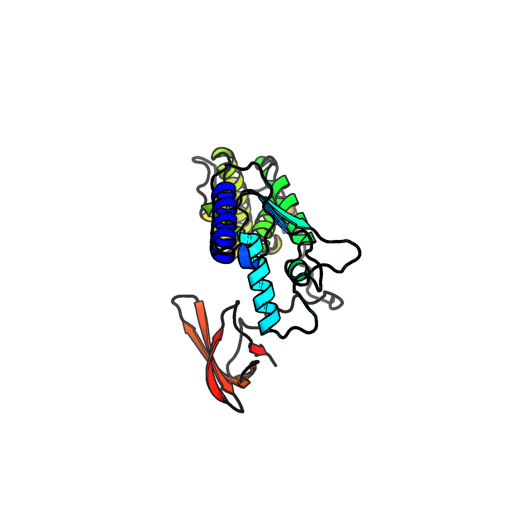A N 1
ATOM 733 C CA . LEU A 1 90 ? 0.822 -10.899 -12.225 1.00 95.12 90 LEU A CA 1
ATOM 734 C C . LEU A 1 90 ? 2.326 -10.767 -11.948 1.00 95.12 90 LEU A C 1
ATOM 736 O O . LEU A 1 90 ? 2.968 -11.766 -11.629 1.00 95.12 90 LEU A O 1
ATOM 740 N N . SER A 1 91 ? 2.876 -9.555 -12.036 1.00 96.25 91 SER A N 1
ATOM 741 C CA . SER A 1 91 ? 4.246 -9.274 -11.587 1.00 96.25 91 SER A CA 1
ATOM 742 C C . SER A 1 91 ? 4.496 -9.828 -10.181 1.00 96.25 91 SER A C 1
ATOM 744 O O . SER A 1 91 ? 3.690 -9.583 -9.278 1.00 96.25 91 SER A O 1
ATOM 746 N N . GLN A 1 92 ? 5.628 -10.508 -9.973 1.00 95.06 92 GLN A N 1
ATOM 747 C CA . GLN A 1 92 ? 6.066 -10.947 -8.644 1.00 95.06 92 GLN A CA 1
ATOM 748 C C . GLN A 1 92 ? 6.026 -9.805 -7.613 1.00 95.06 92 GLN A C 1
ATOM 750 O O . GLN A 1 92 ? 5.585 -10.015 -6.488 1.00 95.06 92 GLN A O 1
ATOM 755 N N . PHE A 1 93 ? 6.384 -8.578 -8.001 1.00 95.62 93 PHE A N 1
ATOM 756 C CA . PHE A 1 93 ? 6.361 -7.425 -7.097 1.00 95.62 93 PHE A CA 1
ATOM 757 C C . PHE A 1 93 ? 4.951 -7.083 -6.606 1.00 95.62 93 PHE A C 1
ATOM 759 O O . PHE A 1 93 ? 4.766 -6.735 -5.443 1.00 95.62 93 PHE A O 1
ATOM 766 N N . LEU A 1 94 ? 3.943 -7.208 -7.474 1.00 94.94 94 LEU A N 1
ATOM 767 C CA . LEU A 1 94 ? 2.547 -6.965 -7.104 1.00 94.94 94 LEU A CA 1
ATOM 768 C C . LEU A 1 94 ? 1.948 -8.118 -6.287 1.00 94.94 94 LEU A C 1
ATOM 770 O O . LEU A 1 94 ? 1.072 -7.880 -5.456 1.00 94.94 94 LEU A O 1
ATOM 774 N N . GLN A 1 95 ? 2.428 -9.348 -6.494 1.00 94.31 95 GLN A N 1
ATOM 775 C CA . GLN A 1 95 ? 2.067 -10.499 -5.659 1.00 94.31 95 GLN A CA 1
ATOM 776 C C . GLN A 1 95 ? 2.632 -10.352 -4.241 1.00 94.31 95 GLN A C 1
ATOM 778 O O . GLN A 1 95 ? 1.907 -10.520 -3.265 1.00 94.31 95 GLN A O 1
ATOM 783 N N . GLU A 1 96 ? 3.910 -9.989 -4.122 1.00 94.25 96 GLU A N 1
ATOM 784 C CA . GLU A 1 96 ? 4.574 -9.739 -2.837 1.00 94.25 96 GLU A CA 1
ATOM 785 C C . GLU A 1 96 ? 3.926 -8.578 -2.079 1.00 94.25 96 GLU A C 1
ATOM 787 O O . GLU A 1 96 ? 3.760 -8.651 -0.862 1.00 94.25 96 GLU A O 1
ATOM 792 N N . ALA A 1 97 ? 3.492 -7.544 -2.805 1.00 91.44 97 ALA A N 1
ATOM 793 C CA . ALA A 1 97 ? 2.729 -6.432 -2.252 1.00 91.44 97 ALA A CA 1
ATOM 794 C C . ALA A 1 97 ? 1.276 -6.787 -1.894 1.00 91.44 97 ALA A C 1
ATOM 796 O O . ALA A 1 97 ? 0.578 -5.923 -1.374 1.00 91.44 97 ALA A O 1
ATOM 797 N N . ARG A 1 98 ? 0.808 -8.016 -2.178 1.00 94.25 98 ARG A N 1
ATOM 798 C CA . ARG A 1 98 ? -0.565 -8.481 -1.903 1.00 94.25 98 ARG A CA 1
ATOM 799 C C . ARG A 1 98 ? -1.624 -7.494 -2.391 1.00 94.25 98 ARG A C 1
ATOM 801 O O . ARG A 1 98 ? -2.536 -7.109 -1.666 1.00 94.25 98 ARG A O 1
ATOM 808 N N . VAL A 1 99 ? -1.467 -7.039 -3.637 1.00 92.00 99 VAL A N 1
ATOM 809 C CA . VAL A 1 99 ? -2.217 -5.887 -4.161 1.00 92.00 99 VAL A CA 1
ATOM 810 C C . VAL A 1 99 ? -3.737 -6.049 -4.047 1.00 92.00 99 VAL A C 1
ATOM 812 O O . VAL A 1 99 ? -4.431 -5.069 -3.795 1.00 92.00 99 VAL A O 1
ATOM 815 N N . ALA A 1 100 ? -4.265 -7.268 -4.189 1.00 89.75 100 ALA A N 1
ATOM 816 C CA . ALA A 1 100 ? -5.697 -7.523 -4.076 1.00 89.75 100 ALA A CA 1
ATOM 817 C C . ALA A 1 100 ? -6.197 -7.284 -2.645 1.00 89.75 100 ALA A C 1
ATOM 819 O O . ALA A 1 100 ? -7.151 -6.533 -2.442 1.00 89.75 100 ALA A O 1
ATOM 820 N N . GLU A 1 101 ? -5.520 -7.873 -1.658 1.00 92.62 101 GLU A N 1
ATOM 821 C CA . GLU A 1 101 ? -5.834 -7.692 -0.245 1.00 92.62 101 GLU A CA 1
ATOM 822 C C . GLU A 1 101 ? -5.618 -6.239 0.184 1.00 92.62 101 GLU A C 1
ATOM 824 O O . GLU A 1 101 ? -6.490 -5.650 0.815 1.00 92.62 101 GLU A O 1
ATOM 829 N N . THR A 1 102 ? -4.502 -5.625 -0.211 1.00 93.50 102 THR A N 1
ATOM 830 C CA . THR A 1 102 ? -4.181 -4.231 0.117 1.00 93.50 102 THR A CA 1
ATOM 831 C C . THR A 1 102 ? -5.237 -3.265 -0.406 1.00 93.50 102 THR A C 1
ATOM 833 O O . THR A 1 102 ? -5.674 -2.385 0.337 1.00 93.50 102 THR A O 1
ATOM 836 N N . LEU A 1 103 ? -5.684 -3.423 -1.656 1.00 92.06 103 LEU A N 1
ATOM 837 C CA . LEU A 1 103 ? -6.731 -2.574 -2.225 1.00 92.06 103 LEU A CA 1
ATOM 838 C C . LEU A 1 103 ? -8.069 -2.789 -1.516 1.00 92.06 103 LEU A C 1
ATOM 840 O O . LEU A 1 103 ? -8.722 -1.813 -1.155 1.00 92.06 103 LEU A O 1
ATOM 844 N N . GLN A 1 104 ? -8.441 -4.044 -1.253 1.00 93.94 104 GLN A N 1
ATOM 845 C CA . GLN A 1 104 ? -9.678 -4.364 -0.544 1.00 93.94 104 GLN A CA 1
ATOM 846 C C . GLN A 1 104 ? -9.692 -3.772 0.873 1.00 93.94 104 GLN A C 1
ATOM 848 O O . GLN A 1 104 ? -10.682 -3.159 1.272 1.00 93.94 104 GLN A O 1
ATOM 853 N N . THR A 1 105 ? -8.603 -3.925 1.628 1.00 93.88 105 THR A N 1
ATOM 854 C CA . THR A 1 105 ? -8.467 -3.356 2.976 1.00 93.88 105 THR A CA 1
ATOM 855 C C . THR A 1 105 ? -8.506 -1.831 2.928 1.00 93.88 105 THR A C 1
ATOM 857 O O . THR A 1 105 ? -9.197 -1.210 3.730 1.00 93.88 105 THR A O 1
ATOM 860 N N . THR A 1 106 ? -7.830 -1.216 1.953 1.00 93.94 106 THR A N 1
ATOM 861 C CA . THR A 1 106 ? -7.832 0.246 1.782 1.00 93.94 106 THR A CA 1
ATOM 862 C C . THR A 1 106 ? -9.236 0.776 1.478 1.00 93.94 106 THR A C 1
ATOM 864 O O . THR A 1 106 ? -9.654 1.775 2.061 1.00 93.94 106 THR A O 1
ATOM 867 N N . GLU A 1 107 ? -9.992 0.105 0.605 1.00 93.94 107 GLU A N 1
ATOM 868 C CA . GLU A 1 107 ? -11.367 0.488 0.269 1.00 93.94 107 GLU A CA 1
ATOM 869 C C . GLU A 1 107 ? -12.311 0.334 1.469 1.00 93.94 107 GLU A C 1
ATOM 871 O O . GLU A 1 107 ? -13.098 1.235 1.759 1.00 93.94 107 GLU A O 1
ATOM 876 N N . GLN A 1 108 ? -12.193 -0.765 2.216 1.00 93.56 108 GLN A N 1
ATOM 877 C CA . GLN A 1 108 ? -12.979 -0.981 3.434 1.00 93.56 108 GLN A CA 1
ATOM 878 C C . GLN A 1 108 ? -12.668 0.064 4.508 1.00 93.56 108 GLN A C 1
ATOM 880 O O . GLN A 1 108 ? -13.589 0.619 5.107 1.00 93.56 108 GLN A O 1
ATOM 885 N N . LEU A 1 109 ? -11.387 0.371 4.721 1.00 94.25 109 LEU A N 1
ATOM 886 C CA . LEU A 1 109 ? -10.951 1.421 5.637 1.00 94.25 109 LEU A CA 1
ATOM 887 C C . LEU A 1 109 ? -11.515 2.784 5.216 1.00 94.25 109 LEU A C 1
ATOM 889 O O . LEU A 1 109 ? -12.041 3.518 6.050 1.00 94.25 109 LEU A O 1
ATOM 893 N N . HIS A 1 110 ? -11.456 3.110 3.923 1.00 92.94 110 HIS A N 1
ATOM 894 C CA . HIS A 1 110 ? -12.011 4.350 3.386 1.00 92.94 110 HIS A CA 1
ATOM 895 C C . HIS A 1 110 ? -13.521 4.466 3.630 1.00 92.94 110 HIS A C 1
ATOM 897 O O . HIS A 1 110 ? -13.979 5.490 4.135 1.00 92.94 110 HIS A O 1
ATOM 903 N N . GLN A 1 111 ? -14.284 3.410 3.328 1.00 93.06 111 GLN A N 1
ATOM 904 C CA . GLN A 1 111 ? -15.728 3.363 3.577 1.00 93.06 111 GLN A CA 1
ATOM 905 C C . GLN A 1 111 ? -16.045 3.526 5.068 1.00 93.06 111 GLN A C 1
ATOM 907 O O . GLN A 1 111 ? -16.937 4.294 5.428 1.00 93.06 111 GLN A O 1
ATOM 912 N N . GLN A 1 112 ? -15.284 2.862 5.943 1.00 92.94 112 GLN A N 1
ATOM 913 C CA . GLN A 1 112 ? -15.477 2.980 7.385 1.00 92.94 112 GLN A CA 1
ATOM 914 C C . GLN A 1 112 ? -15.219 4.412 7.866 1.00 92.94 112 GLN A C 1
ATOM 916 O O . GLN A 1 112 ? -16.043 4.960 8.592 1.00 92.94 112 GLN A O 1
ATOM 921 N N . LEU A 1 113 ? -14.136 5.053 7.420 1.00 91.50 113 LEU A N 1
ATOM 922 C CA . LEU A 1 113 ? -13.791 6.430 7.801 1.00 91.50 113 LEU A CA 1
ATOM 923 C C . LEU A 1 113 ? -14.800 7.483 7.313 1.00 91.50 113 LEU A C 1
ATOM 925 O O . LEU A 1 113 ? -14.840 8.577 7.870 1.00 91.50 113 LEU A O 1
ATOM 929 N N . GLN A 1 114 ? -15.600 7.173 6.290 1.00 91.06 114 GLN A N 1
ATOM 930 C CA . GLN A 1 114 ? -16.689 8.036 5.817 1.00 91.06 114 GLN A CA 1
ATOM 931 C C . GLN A 1 114 ? -18.004 7.851 6.584 1.00 91.06 114 GLN A C 1
ATOM 933 O O . GLN A 1 114 ? -18.894 8.696 6.479 1.00 91.06 114 GLN A O 1
ATOM 938 N N . SER A 1 115 ? -18.150 6.755 7.330 1.00 92.44 115 SER A N 1
ATOM 939 C CA . SER A 1 115 ? -19.332 6.506 8.158 1.00 92.44 115 SER A CA 1
ATOM 940 C C . SER A 1 115 ? -19.302 7.327 9.450 1.00 92.44 115 SER A C 1
ATOM 942 O O . SER A 1 115 ? -18.246 7.782 9.887 1.00 92.44 115 SER A O 1
ATOM 944 N N . ASP A 1 116 ? -20.464 7.510 10.081 1.00 90.31 116 ASP A N 1
ATOM 945 C CA . ASP A 1 116 ? -20.565 8.266 11.330 1.00 90.31 116 ASP A CA 1
ATOM 946 C C . ASP A 1 116 ? -19.821 7.543 12.475 1.00 90.31 116 ASP A C 1
ATOM 948 O O . ASP A 1 116 ? -20.252 6.451 12.874 1.00 90.31 116 ASP A O 1
ATOM 952 N N . PRO A 1 117 ? -18.760 8.141 13.060 1.00 87.56 117 PRO A N 1
ATOM 953 C CA . PRO A 1 117 ? -17.984 7.518 14.132 1.00 87.56 117 PRO A CA 1
ATOM 954 C C . PRO A 1 117 ? -18.813 7.165 15.370 1.00 87.56 117 PRO A C 1
ATOM 956 O O . PRO A 1 117 ? -18.474 6.232 16.095 1.00 87.56 117 PRO A O 1
ATOM 959 N N . GLN A 1 118 ? -19.921 7.870 15.621 1.00 85.12 118 GLN A N 1
ATOM 960 C CA . GLN A 1 118 ? -20.775 7.601 16.783 1.00 85.12 118 GLN A CA 1
ATOM 961 C C . GLN A 1 118 ? -21.493 6.250 16.694 1.00 85.12 118 GLN A C 1
ATOM 963 O O . GLN A 1 118 ? -21.898 5.697 17.717 1.00 85.12 118 GLN A O 1
ATOM 968 N N . THR A 1 119 ? -21.635 5.710 15.482 1.00 90.06 119 THR A N 1
ATOM 969 C CA . THR A 1 119 ? -22.305 4.427 15.228 1.00 90.06 119 THR A CA 1
ATOM 970 C C . THR A 1 119 ? -21.379 3.219 15.382 1.00 90.06 119 THR A C 1
ATOM 972 O O . THR A 1 119 ? -21.858 2.083 15.408 1.00 90.06 119 THR A O 1
ATOM 975 N N . TRP A 1 120 ? -20.067 3.445 15.503 1.00 92.00 120 TRP A N 1
ATOM 976 C CA . TRP A 1 120 ? -19.068 2.381 15.505 1.00 92.00 120 TRP A CA 1
ATOM 977 C C . TRP A 1 120 ? -19.145 1.513 16.759 1.00 92.00 120 TRP A C 1
ATOM 979 O O . TRP A 1 120 ? -19.209 1.995 17.893 1.00 92.00 120 TRP A O 1
ATOM 989 N N . GLN A 1 121 ? -19.057 0.205 16.543 1.00 91.31 121 GLN A N 1
ATOM 990 C CA . GLN A 1 121 ? -18.886 -0.791 17.589 1.00 91.31 121 GLN A CA 1
ATOM 991 C C . GLN A 1 121 ? -17.395 -1.054 17.830 1.00 91.31 121 GLN A C 1
ATOM 993 O O . GLN A 1 121 ? -16.532 -0.739 17.010 1.00 91.31 121 GLN A O 1
ATOM 998 N N . ALA A 1 122 ? -17.073 -1.699 18.952 1.00 88.25 122 ALA A N 1
ATOM 999 C CA . ALA A 1 122 ? -15.694 -2.044 19.297 1.00 88.25 122 ALA A CA 1
ATOM 1000 C C . ALA A 1 122 ? -14.996 -2.891 18.216 1.00 88.25 122 ALA A C 1
ATOM 1002 O O . ALA A 1 122 ? -13.785 -2.789 18.030 1.00 88.25 122 ALA A O 1
ATOM 1003 N N . GLY A 1 123 ? -15.762 -3.707 17.481 1.00 87.88 123 GLY A N 1
ATOM 1004 C CA . GLY A 1 123 ? -15.258 -4.476 16.345 1.00 87.88 123 GLY A CA 1
ATOM 1005 C C . GLY A 1 123 ? -14.828 -3.601 15.167 1.00 87.88 123 GLY A C 1
ATOM 1006 O O . GLY A 1 123 ? -13.787 -3.870 14.571 1.00 87.88 123 GLY A O 1
ATOM 1007 N N . ASP A 1 124 ? -15.576 -2.536 14.880 1.00 91.06 124 ASP A N 1
ATOM 1008 C CA . ASP A 1 124 ? -15.270 -1.599 13.795 1.00 91.06 124 ASP A CA 1
ATOM 1009 C C . ASP A 1 124 ? -14.017 -0.790 14.127 1.00 91.06 124 ASP A C 1
ATOM 1011 O O . ASP A 1 124 ? -13.105 -0.687 13.310 1.00 91.06 124 ASP A O 1
ATOM 1015 N N . VAL A 1 125 ? -13.918 -0.308 15.373 1.00 90.56 125 VAL A N 1
ATOM 1016 C CA . VAL A 1 125 ? -12.712 0.371 15.868 1.00 90.56 125 VAL A CA 1
ATOM 1017 C C . VAL A 1 125 ? -11.498 -0.550 15.778 1.00 90.56 125 VAL A C 1
ATOM 1019 O O . VAL A 1 125 ? -10.463 -0.158 15.244 1.00 90.56 125 VAL A O 1
ATOM 1022 N N . ALA A 1 126 ? -11.615 -1.787 16.270 1.00 89.56 126 ALA A N 1
ATOM 1023 C CA . ALA A 1 126 ? -10.515 -2.742 16.220 1.00 89.56 126 ALA A CA 1
ATOM 1024 C C . ALA A 1 126 ? -10.085 -3.047 14.782 1.00 89.56 126 ALA A C 1
ATOM 1026 O O . ALA A 1 126 ? -8.893 -3.200 14.524 1.00 89.56 126 ALA A O 1
ATOM 1027 N N . LYS A 1 127 ? -11.040 -3.109 13.848 1.00 90.81 127 LYS A N 1
ATOM 1028 C CA . LYS A 1 127 ? -10.753 -3.283 12.428 1.00 90.81 127 LYS A CA 1
ATOM 1029 C C . LYS A 1 127 ? -9.998 -2.086 11.852 1.00 90.81 127 LYS A C 1
ATOM 1031 O O . LYS A 1 127 ? -8.934 -2.294 11.289 1.00 90.81 127 LYS A O 1
ATOM 1036 N N . VAL A 1 128 ? -10.471 -0.856 12.065 1.00 91.75 128 VAL A N 1
ATOM 1037 C CA . VAL A 1 128 ? -9.794 0.365 11.584 1.00 91.75 128 VAL A CA 1
ATOM 1038 C C . VAL A 1 128 ? -8.354 0.432 12.081 1.00 91.75 128 VAL A C 1
ATOM 1040 O O . VAL A 1 128 ? -7.438 0.641 11.291 1.00 91.75 128 VAL A O 1
ATOM 1043 N N . VAL A 1 129 ? -8.142 0.213 13.380 1.00 89.88 129 VAL A N 1
ATOM 1044 C CA . VAL A 1 129 ? -6.804 0.275 13.982 1.00 89.88 129 VAL A CA 1
ATOM 1045 C C . VAL A 1 129 ? -5.876 -0.791 13.382 1.00 89.88 129 VAL A C 1
ATOM 1047 O O . VAL A 1 129 ? -4.736 -0.486 13.039 1.00 89.88 129 VAL A O 1
ATOM 1050 N N . LYS A 1 130 ? -6.369 -2.022 13.193 1.00 89.12 130 LYS A N 1
ATOM 1051 C CA . LYS A 1 130 ? -5.609 -3.104 12.546 1.00 89.12 130 LYS A CA 1
ATOM 1052 C C . LYS A 1 130 ? -5.299 -2.821 11.087 1.00 89.12 130 LYS A C 1
ATOM 1054 O O . LYS A 1 130 ? -4.177 -3.058 10.654 1.00 89.12 130 LYS A O 1
ATOM 1059 N N . ASP A 1 131 ? -6.285 -2.344 10.339 1.00 91.50 131 ASP A N 1
ATOM 1060 C CA . ASP A 1 131 ? -6.146 -2.071 8.915 1.00 91.50 131 ASP A CA 1
ATOM 1061 C C . ASP A 1 131 ? -5.088 -0.977 8.712 1.00 91.50 131 ASP A C 1
ATOM 1063 O O . ASP A 1 131 ? -4.166 -1.166 7.921 1.00 91.50 131 ASP A O 1
ATOM 1067 N N . VAL A 1 132 ? -5.125 0.097 9.512 1.00 90.19 132 VAL A N 1
ATOM 1068 C CA . VAL A 1 132 ? -4.111 1.168 9.492 1.00 90.19 132 VAL A CA 1
ATOM 1069 C C . VAL A 1 132 ? -2.707 0.649 9.805 1.00 90.19 132 VAL A C 1
ATOM 1071 O O . VAL A 1 132 ? -1.782 0.959 9.050 1.00 90.19 132 VAL A O 1
ATOM 1074 N N . ALA A 1 133 ? -2.552 -0.167 10.851 1.00 87.56 133 ALA A N 1
ATOM 1075 C CA . ALA A 1 133 ? -1.260 -0.750 11.212 1.00 87.56 133 ALA A CA 1
ATOM 1076 C C . ALA A 1 133 ? -0.734 -1.703 10.124 1.00 87.56 133 ALA A C 1
ATOM 1078 O O . ALA A 1 133 ? 0.416 -1.611 9.701 1.00 87.56 133 ALA A O 1
ATOM 1079 N N . SER A 1 134 ? -1.595 -2.581 9.600 1.00 88.12 134 SER A N 1
ATOM 1080 C CA . SER A 1 134 ? -1.221 -3.557 8.567 1.00 88.12 134 SER A CA 1
ATOM 1081 C C . SER A 1 134 ? -0.813 -2.910 7.239 1.00 88.12 134 SER A C 1
ATOM 1083 O O . SER A 1 134 ? 0.021 -3.458 6.518 1.00 88.12 134 SER A O 1
ATOM 1085 N N . LEU A 1 135 ? -1.380 -1.740 6.925 1.00 90.31 135 LEU A N 1
ATOM 1086 C CA . LEU A 1 135 ? -1.055 -0.947 5.740 1.00 90.31 135 LEU A CA 1
ATOM 1087 C C . LEU A 1 135 ? 0.153 -0.017 5.959 1.00 90.31 135 LEU A C 1
ATOM 1089 O O . LEU A 1 135 ? 0.639 0.580 4.999 1.00 90.31 135 LEU A O 1
ATOM 1093 N N . GLY A 1 136 ? 0.640 0.123 7.199 1.00 88.38 136 GLY A N 1
ATOM 1094 C CA . GLY A 1 136 ? 1.711 1.057 7.556 1.00 88.38 136 GLY A CA 1
ATOM 1095 C C . GLY A 1 136 ? 1.320 2.526 7.356 1.00 88.38 136 GLY A C 1
ATOM 1096 O O . GLY A 1 136 ? 2.146 3.351 6.953 1.00 88.38 136 GLY A O 1
ATOM 1097 N N . PHE A 1 137 ? 0.044 2.862 7.573 1.00 89.44 137 PHE A N 1
ATOM 1098 C CA . PHE A 1 137 ? -0.500 4.207 7.355 1.00 89.44 137 PHE A CA 1
ATOM 1099 C C . PHE A 1 137 ? -0.340 5.152 8.553 1.00 89.44 137 PHE A C 1
ATOM 1101 O O . PHE A 1 137 ? -0.820 6.283 8.499 1.00 89.44 137 PHE A O 1
ATOM 1108 N N . ASP A 1 138 ? 0.394 4.767 9.595 1.00 83.94 138 ASP A N 1
ATOM 1109 C CA . ASP A 1 138 ? 0.590 5.561 10.817 1.00 83.94 138 ASP A CA 1
ATOM 1110 C C . ASP A 1 138 ? 1.022 7.002 10.512 1.00 83.94 138 ASP A C 1
ATOM 1112 O O . ASP A 1 138 ? 0.389 7.973 10.931 1.00 83.94 138 ASP A O 1
ATOM 1116 N N . ARG A 1 139 ? 2.059 7.153 9.676 1.00 83.50 139 ARG A N 1
ATOM 1117 C CA . ARG A 1 139 ? 2.563 8.470 9.260 1.00 83.50 139 ARG A CA 1
ATOM 1118 C C . ARG A 1 139 ? 1.549 9.236 8.410 1.00 83.50 139 ARG A C 1
ATOM 1120 O O . ARG A 1 139 ? 1.481 10.459 8.507 1.00 83.50 139 ARG A O 1
ATOM 1127 N N . TYR A 1 140 ? 0.766 8.539 7.589 1.00 86.88 140 TYR A N 1
ATOM 1128 C CA . TYR A 1 140 ? -0.263 9.173 6.769 1.00 86.88 140 TYR A CA 1
ATOM 1129 C C . TYR A 1 140 ? -1.326 9.844 7.638 1.00 86.88 140 TYR A C 1
ATOM 1131 O O . TYR A 1 140 ? -1.579 11.035 7.456 1.00 86.88 140 TYR A O 1
ATOM 1139 N N . PHE A 1 141 ? -1.862 9.136 8.635 1.00 83.94 141 PHE A N 1
ATOM 1140 C CA . PHE A 1 141 ? -2.850 9.697 9.562 1.00 83.94 141 PHE A CA 1
ATOM 1141 C C . PHE A 1 141 ? -2.303 10.859 10.402 1.00 83.94 141 PHE A C 1
ATOM 1143 O O . PHE A 1 141 ? -3.059 11.759 10.761 1.00 83.94 141 PHE A O 1
ATOM 1150 N N . GLN A 1 142 ? -0.994 10.881 10.662 1.00 78.44 142 GLN A N 1
ATOM 1151 C CA . GLN A 1 142 ? -0.338 11.957 11.409 1.00 78.44 142 GLN A CA 1
ATOM 1152 C C . GLN A 1 142 ? -0.004 13.199 10.568 1.00 78.44 142 GLN A C 1
ATOM 1154 O O . GLN A 1 142 ? -0.044 14.310 11.091 1.00 78.44 142 GLN A O 1
ATOM 1159 N N . GLN A 1 143 ? 0.382 13.033 9.297 1.00 82.31 143 GLN A N 1
ATOM 1160 C CA . GLN A 1 143 ? 0.998 14.112 8.506 1.00 82.31 143 GLN A CA 1
ATOM 1161 C C . GLN A 1 143 ? 0.192 14.545 7.282 1.00 82.31 143 GLN A C 1
ATOM 1163 O O . GLN A 1 143 ? 0.289 15.700 6.869 1.00 82.31 143 GLN A O 1
ATOM 1168 N N . TRP A 1 144 ? -0.565 13.632 6.674 1.00 84.56 144 TRP A N 1
ATOM 1169 C CA . TRP A 1 144 ? -1.150 13.839 5.344 1.00 84.56 144 TRP A CA 1
ATOM 1170 C C . TRP A 1 144 ? -2.656 13.614 5.284 1.00 84.56 144 TRP A C 1
ATOM 1172 O O . TRP A 1 144 ? -3.266 13.906 4.256 1.00 84.56 144 TRP A O 1
ATOM 1182 N N . TRP A 1 145 ? -3.268 13.116 6.356 1.00 87.31 145 TRP A N 1
ATOM 1183 C CA . TRP A 1 145 ? -4.705 12.903 6.396 1.00 87.31 145 TRP A CA 1
ATOM 1184 C C . TRP A 1 145 ? -5.453 14.234 6.503 1.00 87.31 145 TRP A C 1
ATOM 1186 O O . TRP A 1 145 ? -5.507 14.872 7.552 1.00 87.31 145 TRP A O 1
ATOM 1196 N N . THR A 1 146 ? -6.014 14.661 5.374 1.00 84.31 146 THR A N 1
ATOM 1197 C CA . THR A 1 146 ? -6.701 15.943 5.207 1.00 84.31 146 THR A CA 1
ATOM 1198 C C . THR A 1 146 ? -8.217 15.748 5.196 1.00 84.31 146 THR A C 1
ATOM 1200 O O . THR A 1 146 ? -8.840 15.535 4.158 1.00 84.31 146 THR A O 1
ATOM 1203 N N . VAL A 1 147 ? -8.830 15.839 6.374 1.00 86.25 147 VAL A N 1
ATOM 1204 C CA . VAL A 1 147 ? -10.291 15.843 6.566 1.00 86.25 147 VAL A CA 1
ATOM 1205 C C . VAL A 1 147 ? -10.707 17.056 7.399 1.00 86.25 147 VAL A C 1
ATOM 1207 O O . VAL A 1 147 ? -9.858 17.758 7.948 1.00 86.25 147 VAL A O 1
ATOM 1210 N N . ALA A 1 148 ? -12.011 17.338 7.484 1.00 87.25 148 ALA A N 1
ATOM 1211 C CA . ALA A 1 148 ? -12.502 18.403 8.353 1.00 87.25 148 ALA A CA 1
ATOM 1212 C C . ALA A 1 148 ? -12.030 18.156 9.805 1.00 87.25 148 ALA A C 1
ATOM 1214 O O . ALA A 1 148 ? -12.167 17.025 10.286 1.00 87.25 148 ALA A O 1
ATOM 1215 N N . PRO A 1 149 ? -11.506 19.174 10.521 1.00 83.94 149 PRO A N 1
ATOM 1216 C CA . PRO A 1 149 ? -10.969 18.994 11.874 1.00 83.94 149 PRO A CA 1
ATOM 1217 C C . PRO A 1 149 ? -11.969 18.360 12.849 1.00 83.94 149 PRO A C 1
ATOM 1219 O O . PRO A 1 149 ? -11.588 17.573 13.711 1.00 83.94 149 PRO A O 1
ATOM 1222 N N . GLU A 1 150 ? -13.259 18.655 12.679 1.00 84.81 150 GLU A N 1
ATOM 1223 C CA . GLU A 1 150 ? -14.350 18.076 13.469 1.00 84.81 150 GLU A CA 1
ATOM 1224 C C . GLU A 1 150 ? -14.474 16.562 13.255 1.00 84.81 150 GLU A C 1
ATOM 1226 O O . GLU A 1 150 ? -14.544 15.801 14.220 1.00 84.81 150 GLU A O 1
ATOM 1231 N N . THR A 1 151 ? -14.433 16.108 11.999 1.00 86.25 151 THR A N 1
ATOM 1232 C CA . THR A 1 151 ? -14.463 14.684 11.641 1.00 86.25 151 THR A CA 1
ATOM 1233 C C . THR A 1 151 ? -13.225 13.962 12.163 1.00 86.25 151 THR A C 1
ATOM 1235 O O . THR A 1 151 ? -13.341 12.886 12.750 1.00 86.25 151 THR A O 1
ATOM 1238 N N . GLN A 1 152 ? -12.045 14.575 12.011 1.00 85.69 152 GLN A N 1
ATOM 1239 C CA . GLN A 1 152 ? -10.788 14.031 12.527 1.00 85.69 152 GLN A CA 1
ATOM 1240 C C . GLN A 1 152 ? -10.853 13.816 14.042 1.00 85.69 152 GLN A C 1
ATOM 1242 O O . GLN A 1 152 ? -10.536 12.732 14.536 1.00 85.69 152 GLN A O 1
ATOM 1247 N N . ALA A 1 153 ? -11.306 14.836 14.773 1.00 83.75 153 ALA A N 1
ATOM 1248 C CA . ALA A 1 153 ? -11.408 14.798 16.223 1.00 83.75 153 ALA A CA 1
ATOM 1249 C C . ALA A 1 153 ? -12.484 13.807 16.699 1.00 83.75 153 ALA A C 1
ATOM 1251 O O . ALA A 1 153 ? -12.269 13.111 17.690 1.00 83.75 153 ALA A O 1
ATOM 1252 N N . ALA A 1 154 ? -13.608 13.680 15.982 1.00 86.19 154 ALA A N 1
ATOM 1253 C CA . ALA A 1 154 ? -14.654 12.702 16.287 1.00 86.19 154 ALA A CA 1
ATOM 1254 C C . ALA A 1 154 ? -14.172 11.249 16.120 1.00 86.19 154 ALA A C 1
ATOM 1256 O O . ALA A 1 154 ? -14.411 10.415 17.000 1.00 86.19 154 ALA A O 1
ATOM 1257 N N . ILE A 1 155 ? -13.456 10.948 15.029 1.00 88.62 155 ILE A N 1
ATOM 1258 C CA . ILE A 1 155 ? -12.865 9.622 14.785 1.00 88.62 155 ILE A CA 1
ATOM 1259 C C . ILE A 1 155 ? -11.815 9.312 15.854 1.00 88.62 155 ILE A C 1
ATOM 1261 O O . ILE A 1 155 ? -11.900 8.279 16.520 1.00 88.62 155 ILE A O 1
ATOM 1265 N N . ALA A 1 156 ? -10.868 10.230 16.074 1.00 85.12 156 ALA A N 1
ATOM 1266 C CA . ALA A 1 156 ? -9.814 10.054 17.068 1.00 85.12 156 ALA A CA 1
ATOM 1267 C C . ALA A 1 156 ? -10.391 9.850 18.475 1.00 85.12 156 ALA A C 1
ATOM 1269 O O . ALA A 1 156 ? -9.993 8.923 19.176 1.00 85.12 156 ALA A O 1
ATOM 1270 N N . HIS A 1 157 ? -11.386 10.651 18.865 1.00 85.12 157 HIS A N 1
ATOM 1271 C CA . HIS A 1 157 ? -12.065 10.507 20.148 1.00 85.12 157 HIS A CA 1
ATOM 1272 C C . HIS A 1 157 ? -12.757 9.142 20.291 1.00 85.12 157 HIS A C 1
ATOM 1274 O O . HIS A 1 157 ? -12.618 8.486 21.323 1.00 85.12 157 HIS A O 1
ATOM 1280 N N . THR A 1 158 ? -13.474 8.688 19.259 1.00 88.25 158 THR A N 1
ATOM 1281 C CA . THR A 1 158 ? -14.163 7.384 19.261 1.00 88.25 158 THR A CA 1
ATOM 1282 C C . THR A 1 158 ? -13.170 6.238 19.436 1.00 88.25 158 THR A C 1
ATOM 1284 O O . THR A 1 158 ? -13.359 5.378 20.301 1.00 88.25 158 THR A O 1
ATOM 1287 N N . ILE A 1 159 ? -12.079 6.263 18.667 1.00 88.56 159 ILE A N 1
ATOM 1288 C CA . ILE A 1 159 ? -11.013 5.263 18.746 1.00 88.56 159 ILE A CA 1
ATOM 1289 C C . ILE A 1 159 ? -10.378 5.291 20.141 1.00 88.56 159 ILE A C 1
ATOM 1291 O O . ILE A 1 159 ? -10.346 4.265 20.816 1.00 88.56 159 ILE A O 1
ATOM 1295 N N . GLN A 1 160 ? -9.967 6.462 20.637 1.00 85.00 160 GLN A N 1
ATOM 1296 C CA . GLN A 1 160 ? -9.376 6.603 21.972 1.00 85.00 160 GLN A CA 1
ATOM 1297 C C . GLN A 1 160 ? -10.311 6.123 23.092 1.00 85.00 160 GLN A C 1
ATOM 1299 O O . GLN A 1 160 ? -9.845 5.456 24.019 1.00 85.00 160 GLN A O 1
ATOM 1304 N N . ARG A 1 161 ? -11.619 6.415 23.017 1.00 85.50 161 ARG A N 1
ATOM 1305 C CA . ARG A 1 161 ? -12.608 5.951 24.006 1.00 85.50 161 ARG A CA 1
ATOM 1306 C C . ARG A 1 161 ? -12.671 4.426 24.042 1.00 85.50 161 ARG A C 1
ATOM 1308 O O . ARG A 1 161 ? -12.591 3.839 25.118 1.00 85.50 161 ARG A O 1
ATOM 1315 N N . CYS A 1 162 ? -12.757 3.783 22.877 1.00 86.62 162 CYS A N 1
ATOM 1316 C CA . CYS A 1 162 ? -12.769 2.323 22.781 1.00 86.62 162 CYS A CA 1
ATOM 1317 C C . CYS A 1 162 ? -11.462 1.704 23.296 1.00 86.62 162 CYS A C 1
ATOM 1319 O O . CYS A 1 162 ? -11.498 0.726 24.043 1.00 86.62 162 CYS A O 1
ATOM 1321 N N . LEU A 1 163 ? -10.311 2.272 22.926 1.00 84.19 163 LEU A N 1
ATOM 1322 C CA . LEU A 1 163 ? -8.999 1.765 23.331 1.00 84.19 163 LEU A CA 1
ATOM 1323 C C . LEU A 1 163 ? -8.790 1.871 24.848 1.00 84.19 163 LEU A C 1
ATOM 1325 O O . LEU A 1 163 ? -8.372 0.896 25.471 1.00 84.19 163 LEU A O 1
ATOM 1329 N N . ARG A 1 164 ? -9.157 3.002 25.469 1.00 82.56 164 ARG A N 1
ATOM 1330 C CA . ARG A 1 164 ? -9.092 3.168 26.934 1.00 82.56 164 ARG A CA 1
ATOM 1331 C C . ARG A 1 164 ? -10.014 2.194 27.662 1.00 82.56 164 ARG A C 1
ATOM 1333 O O . ARG A 1 164 ? -9.574 1.550 28.614 1.00 82.56 164 ARG A O 1
ATOM 1340 N N . ALA A 1 165 ? -11.257 2.044 27.198 1.00 84.38 165 ALA A N 1
ATOM 1341 C CA . ALA A 1 165 ? -12.196 1.072 27.758 1.00 84.38 165 ALA A CA 1
ATOM 1342 C C . ALA A 1 165 ? -11.642 -0.364 27.664 1.00 84.38 165 ALA A C 1
ATOM 1344 O O . ALA A 1 165 ? -11.655 -1.110 28.645 1.00 84.38 165 ALA A O 1
ATOM 1345 N N . ALA A 1 166 ? -11.066 -0.736 26.514 1.00 85.00 166 ALA A N 1
ATOM 1346 C CA . ALA A 1 166 ? -10.449 -2.044 26.309 1.00 85.00 166 ALA A CA 1
ATOM 1347 C C . ALA A 1 166 ? -9.215 -2.283 27.199 1.00 85.00 166 ALA A C 1
ATOM 1349 O O . ALA A 1 166 ? -9.022 -3.402 27.683 1.00 85.00 166 ALA A O 1
ATOM 1350 N N . GLN A 1 167 ? -8.393 -1.251 27.423 1.00 83.31 167 GLN A N 1
ATOM 1351 C CA . GLN A 1 167 ? -7.198 -1.316 28.268 1.00 83.31 167 GLN A CA 1
ATOM 1352 C C . GLN A 1 167 ? -7.565 -1.529 29.737 1.00 83.31 167 GLN A C 1
ATOM 1354 O O . GLN A 1 167 ? -7.028 -2.430 30.379 1.00 83.31 167 GLN A O 1
ATOM 1359 N N . GLN A 1 168 ? -8.529 -0.764 30.255 1.00 82.81 168 GLN A N 1
ATOM 1360 C CA . GLN A 1 168 ? -8.976 -0.912 31.642 1.00 82.81 168 GLN A CA 1
ATOM 1361 C C . GLN A 1 168 ? -9.642 -2.265 31.909 1.00 82.81 168 GLN A C 1
ATOM 1363 O O . GLN A 1 168 ? -9.437 -2.857 32.965 1.00 82.81 168 GLN A O 1
ATOM 1368 N N . GLN A 1 169 ? -10.395 -2.786 30.937 1.00 83.50 169 GLN A N 1
ATOM 1369 C CA . GLN A 1 169 ? -11.018 -4.107 31.031 1.00 83.50 169 GLN A CA 1
ATOM 1370 C C . GLN A 1 169 ? -10.061 -5.265 30.675 1.00 83.50 169 GLN A C 1
ATOM 1372 O O . GLN A 1 169 ? -10.480 -6.420 30.692 1.00 83.50 169 GLN A O 1
ATOM 1377 N N . GLN A 1 170 ? -8.790 -4.982 30.347 1.00 83.44 170 GLN A N 1
ATOM 1378 C CA . GLN A 1 170 ? -7.762 -5.963 29.961 1.00 83.44 170 GLN A CA 1
ATOM 1379 C C . GLN A 1 170 ? -8.149 -6.872 28.774 1.00 83.44 170 GLN A C 1
ATOM 1381 O O . GLN A 1 170 ? -7.704 -8.016 28.666 1.00 83.44 170 GLN A O 1
ATOM 1386 N N . ILE A 1 171 ? -8.959 -6.362 27.841 1.00 84.69 171 ILE A N 1
ATOM 1387 C CA . ILE A 1 171 ? -9.452 -7.102 26.660 1.00 84.69 171 ILE A CA 1
ATOM 1388 C C . ILE A 1 171 ? -8.846 -6.626 25.337 1.00 84.69 171 ILE A C 1
ATOM 1390 O O . ILE A 1 171 ? -9.264 -7.067 24.269 1.00 84.69 171 ILE A O 1
ATOM 1394 N N . LEU A 1 172 ? -7.810 -5.791 25.400 1.00 82.62 172 LEU A N 1
ATOM 1395 C CA . LEU A 1 172 ? -7.067 -5.274 24.245 1.00 82.62 172 LEU A CA 1
ATOM 1396 C C . LEU A 1 172 ? -6.563 -6.408 23.324 1.00 82.62 172 LEU A C 1
ATOM 1398 O O . LEU A 1 172 ? -6.881 -6.443 22.135 1.00 82.62 172 LEU A O 1
ATOM 1402 N N . HIS A 1 173 ? -5.941 -7.437 23.911 1.00 84.06 173 HIS A N 1
ATOM 1403 C CA . HIS A 1 173 ? -5.511 -8.646 23.197 1.00 84.06 173 HIS A CA 1
ATOM 1404 C C . HIS A 1 173 ? -6.676 -9.424 22.552 1.00 84.06 173 HIS A C 1
ATOM 1406 O O . HIS A 1 173 ? -6.503 -10.071 21.522 1.00 84.06 173 HIS A O 1
ATOM 1412 N N . ARG A 1 174 ? -7.890 -9.361 23.119 1.00 81.56 174 ARG A N 1
ATOM 1413 C CA . ARG A 1 174 ? -9.079 -10.056 22.582 1.00 81.56 174 ARG A CA 1
ATOM 1414 C C . ARG A 1 174 ? -9.686 -9.345 21.383 1.00 81.56 174 ARG A C 1
ATOM 1416 O O . ARG A 1 174 ? -10.294 -9.993 20.532 1.00 81.56 174 ARG A O 1
ATOM 1423 N N . LEU A 1 175 ? -9.482 -8.034 21.294 1.00 80.38 175 LEU A N 1
ATOM 1424 C CA . LEU A 1 175 ? -9.724 -7.265 20.077 1.00 80.38 175 LEU A CA 1
ATOM 1425 C C . LEU A 1 175 ? -8.651 -7.551 19.012 1.00 80.38 175 LEU A C 1
ATOM 1427 O O . LEU A 1 175 ? -8.815 -7.150 17.862 1.00 80.38 175 LEU A O 1
ATOM 1431 N N . GLY A 1 176 ? -7.594 -8.298 19.363 1.00 81.06 176 GLY A N 1
ATOM 1432 C CA . GLY A 1 176 ? -6.421 -8.583 18.537 1.00 81.06 176 GLY A CA 1
ATOM 1433 C C . GLY A 1 176 ? -5.563 -7.346 18.300 1.00 81.06 176 GLY A C 1
ATOM 1434 O O . GLY A 1 176 ? -4.996 -7.205 17.223 1.00 81.06 176 GLY A O 1
ATOM 1435 N N . LEU A 1 177 ? -5.566 -6.424 19.258 1.00 82.75 177 LEU A N 1
ATOM 1436 C CA . LEU A 1 177 ? -4.768 -5.211 19.237 1.00 82.75 177 LEU A CA 1
ATOM 1437 C C . LEU A 1 177 ? -3.572 -5.378 20.180 1.00 82.75 177 LEU A C 1
ATOM 1439 O O . LEU A 1 177 ? -3.673 -6.062 21.201 1.00 82.75 177 LEU A O 1
ATOM 1443 N N . GLU A 1 178 ? -2.473 -4.726 19.831 1.00 79.75 178 GLU A N 1
ATOM 1444 C CA . GLU A 1 178 ? -1.232 -4.655 20.596 1.00 79.75 178 GLU A CA 1
ATOM 1445 C C . GLU A 1 178 ? -0.980 -3.188 20.966 1.00 79.75 178 GLU A C 1
ATOM 1447 O O . GLU A 1 178 ? -1.612 -2.291 20.400 1.00 79.75 178 GLU A O 1
ATOM 1452 N N . GLU A 1 179 ? -0.101 -2.930 21.936 1.00 73.88 179 GLU A N 1
ATOM 1453 C CA . GLU A 1 179 ? 0.156 -1.561 22.415 1.00 73.88 179 GLU A CA 1
ATOM 1454 C C . GLU A 1 179 ? 0.756 -0.660 21.325 1.00 73.88 179 GLU A C 1
ATOM 1456 O O . GLU A 1 179 ? 0.426 0.523 21.259 1.00 73.88 179 GLU A O 1
ATOM 1461 N N . GLU A 1 180 ? 1.543 -1.228 20.410 1.00 75.75 180 GLU A N 1
ATOM 1462 C CA . GLU A 1 180 ? 2.121 -0.519 19.261 1.00 75.75 180 GLU A CA 1
ATOM 1463 C C . GLU A 1 180 ? 1.065 0.106 18.339 1.00 75.75 180 GLU A C 1
ATOM 1465 O O . GLU A 1 180 ? 1.261 1.200 17.813 1.00 75.75 180 GLU A O 1
ATOM 1470 N N . HIS A 1 181 ? -0.107 -0.523 18.212 1.00 77.38 181 HIS A N 1
ATOM 1471 C CA . HIS A 1 181 ? -1.188 -0.026 17.362 1.00 77.38 181 HIS A CA 1
ATOM 1472 C C . HIS A 1 181 ? -1.885 1.222 17.934 1.00 77.38 181 HIS A C 1
ATOM 1474 O O . HIS A 1 181 ? -2.749 1.810 17.279 1.00 77.38 181 HIS A O 1
ATOM 1480 N N . LEU A 1 182 ? -1.569 1.614 19.173 1.00 71.25 182 LEU A N 1
ATOM 1481 C CA . LEU A 1 182 ? -2.237 2.704 19.887 1.00 71.25 182 LEU A CA 1
ATOM 1482 C C . LEU A 1 182 ? -1.558 4.061 19.660 1.00 71.25 182 LEU A C 1
ATOM 1484 O O . LEU A 1 182 ? -2.245 5.085 19.637 1.00 71.25 182 LEU A O 1
ATOM 1488 N N . GLU A 1 183 ? -0.236 4.065 19.476 1.00 73.44 183 GLU A N 1
ATOM 1489 C CA . GLU A 1 183 ? 0.610 5.262 19.342 1.00 73.44 183 GLU A CA 1
ATOM 1490 C C . GLU A 1 183 ? 0.085 6.296 18.323 1.00 73.44 183 GLU A C 1
ATOM 1492 O O . GLU A 1 183 ? -0.041 7.475 18.677 1.00 73.44 183 GLU A O 1
ATOM 1497 N N . PRO A 1 184 ? -0.327 5.914 17.092 1.00 72.56 184 PRO A N 1
ATOM 1498 C CA . PRO A 1 184 ? -0.769 6.886 16.089 1.00 72.56 184 PRO A CA 1
ATOM 1499 C C . PRO A 1 184 ? -2.004 7.675 16.522 1.00 72.56 184 PRO A C 1
ATOM 1501 O O . PRO A 1 184 ? -2.165 8.842 16.165 1.00 72.56 184 PRO A O 1
ATOM 1504 N N . TRP A 1 185 ? -2.870 7.035 17.305 1.00 74.81 185 TRP A N 1
ATOM 1505 C CA . TRP A 1 185 ? -4.164 7.573 17.699 1.00 74.81 185 TRP A CA 1
ATOM 1506 C C . TRP A 1 185 ? -4.084 8.391 18.980 1.00 74.81 185 TRP A C 1
ATOM 1508 O O . TRP A 1 185 ? -4.873 9.317 19.146 1.00 74.81 185 TRP A O 1
ATOM 1518 N N . GLN A 1 186 ? -3.143 8.088 19.879 1.00 70.94 186 GLN A N 1
ATOM 1519 C CA . GLN A 1 186 ? -2.931 8.854 21.113 1.00 70.94 186 GLN A CA 1
ATOM 1520 C C . GLN A 1 186 ? -2.328 10.239 20.849 1.00 70.94 186 GLN A C 1
ATOM 1522 O O . GLN A 1 186 ? -2.608 11.177 21.594 1.00 70.94 186 GLN A O 1
ATOM 1527 N N . ALA A 1 187 ? -1.557 10.383 19.767 1.00 66.94 187 ALA A N 1
ATOM 1528 C CA . ALA A 1 187 ? -0.957 11.652 19.358 1.00 66.94 187 ALA A CA 1
ATOM 1529 C C . ALA A 1 187 ? -1.980 12.691 18.849 1.00 66.94 187 ALA A C 1
ATOM 1531 O O . ALA A 1 187 ? -1.669 13.881 18.783 1.00 66.94 187 ALA A O 1
ATOM 1532 N N . ILE A 1 188 ? -3.198 12.268 18.490 1.00 69.44 188 ILE A N 1
ATOM 1533 C CA . ILE A 1 188 ? -4.252 13.156 17.984 1.00 69.44 188 ILE A CA 1
ATOM 1534 C C . ILE A 1 188 ? -5.057 13.713 19.167 1.00 69.44 188 ILE A C 1
ATOM 1536 O O . ILE A 1 188 ? -5.587 12.959 19.985 1.00 69.44 188 ILE A O 1
ATOM 1540 N N . ALA A 1 189 ? -5.166 15.041 19.268 1.00 59.31 189 ALA A N 1
ATOM 1541 C CA . ALA A 1 189 ? -5.874 15.688 20.371 1.00 59.31 189 ALA A CA 1
ATOM 1542 C C . ALA A 1 189 ? -7.377 15.320 20.370 1.00 59.31 189 ALA A C 1
ATOM 1544 O O . ALA A 1 189 ? -8.038 15.472 19.338 1.00 59.31 189 ALA A O 1
ATOM 1545 N N . PRO A 1 190 ? -7.944 14.856 21.501 1.00 62.72 190 PRO A N 1
ATOM 1546 C CA . PRO A 1 190 ? -9.378 14.602 21.604 1.00 62.72 190 PRO A CA 1
ATOM 1547 C C . PRO A 1 190 ? -10.187 15.907 21.565 1.00 62.72 190 PRO A C 1
ATOM 1549 O O . PRO A 1 190 ? -9.670 16.988 21.857 1.00 62.72 190 PRO A O 1
ATOM 1552 N N . LEU A 1 191 ? -11.483 15.796 21.256 1.00 59.59 191 LEU A N 1
ATOM 1553 C CA . LEU A 1 191 ? -12.427 16.917 21.311 1.00 59.59 191 LEU A CA 1
ATOM 1554 C C . LEU A 1 191 ? -12.408 17.595 22.701 1.00 59.59 191 LEU A C 1
ATOM 1556 O O . LEU A 1 191 ? -12.527 16.900 23.718 1.00 59.59 191 LEU A O 1
ATOM 1560 N N . PRO A 1 192 ? -12.297 18.936 22.780 1.00 53.97 192 PRO A N 1
ATOM 1561 C CA . PRO A 1 192 ? -12.330 19.648 24.052 1.00 53.97 192 PRO A CA 1
ATOM 1562 C C . PRO A 1 192 ? -13.697 19.473 24.730 1.00 53.97 192 PRO A C 1
ATOM 1564 O O . PRO A 1 192 ? -14.733 19.772 24.145 1.00 53.97 192 PRO A O 1
ATOM 1567 N N . GLY A 1 193 ? -13.692 18.985 25.974 1.00 55.47 193 GLY A N 1
ATOM 1568 C CA . GLY A 1 193 ? -14.904 18.766 26.773 1.00 55.47 193 GLY A CA 1
ATOM 1569 C C . GLY A 1 193 ? -15.566 17.395 26.604 1.00 55.47 193 GLY A C 1
ATOM 1570 O O . GLY A 1 193 ? -16.617 17.165 27.197 1.00 55.47 193 GLY A O 1
ATOM 1571 N N . ALA A 1 194 ? -14.975 16.479 25.832 1.00 58.28 194 ALA A N 1
ATOM 1572 C CA . ALA A 1 194 ? -15.507 15.128 25.716 1.00 58.28 194 ALA A CA 1
ATOM 1573 C C . ALA A 1 194 ? -15.274 14.326 27.009 1.00 58.28 194 ALA A C 1
ATOM 1575 O O . ALA A 1 194 ? -14.171 14.317 27.565 1.00 58.28 194 ALA A O 1
ATOM 1576 N N . ASP A 1 195 ? -16.328 13.671 27.497 1.00 54.56 195 ASP A N 1
ATOM 1577 C CA . ASP A 1 195 ? -16.291 12.929 28.752 1.00 54.56 195 ASP A CA 1
ATOM 1578 C C . ASP A 1 195 ? -15.462 11.649 28.585 1.00 54.56 195 ASP A C 1
ATOM 1580 O O . ASP A 1 195 ? -15.888 10.641 28.020 1.00 54.56 195 ASP A O 1
ATOM 1584 N N . THR A 1 196 ? -14.217 11.725 29.043 1.00 53.44 196 THR A N 1
ATOM 1585 C CA . THR A 1 196 ? -13.222 10.650 28.956 1.00 53.44 196 THR A CA 1
ATOM 1586 C C . THR A 1 196 ? -13.371 9.615 30.070 1.00 53.44 196 THR A C 1
ATOM 1588 O O . THR A 1 196 ? -12.612 8.645 30.101 1.00 53.44 196 THR A O 1
ATOM 1591 N N . SER A 1 197 ? -14.340 9.811 30.971 1.00 52.81 197 SER A N 1
ATOM 1592 C CA . SER A 1 197 ? -14.591 8.958 32.134 1.00 52.81 197 SER A CA 1
ATOM 1593 C C . SER A 1 197 ? -15.488 7.750 31.840 1.00 52.81 197 SER A C 1
ATOM 1595 O O . SER A 1 197 ? -15.553 6.832 32.655 1.00 52.81 197 SER A O 1
ATOM 1597 N N . LEU A 1 198 ? -16.156 7.717 30.680 1.00 59.28 198 LEU A N 1
ATOM 1598 C CA . LEU A 1 198 ? -17.034 6.612 30.297 1.00 59.28 198 LEU A CA 1
ATOM 1599 C C . LEU A 1 198 ? -16.211 5.379 29.907 1.00 59.28 198 LEU A C 1
ATOM 1601 O O . LEU A 1 198 ? -15.552 5.343 28.867 1.00 59.28 198 LEU A O 1
ATOM 1605 N N . LEU A 1 199 ? -16.273 4.366 30.771 1.00 62.72 199 LEU A N 1
ATOM 1606 C CA . LEU A 1 199 ? -15.545 3.097 30.649 1.00 62.72 199 LEU A CA 1
ATOM 1607 C C . LEU A 1 199 ? -16.282 2.048 29.814 1.00 62.72 199 LEU A C 1
ATOM 1609 O O . LEU A 1 199 ? -15.763 0.950 29.593 1.00 62.72 199 LEU A O 1
ATOM 1613 N N . ASP A 1 200 ? -17.473 2.404 29.342 1.00 68.75 200 ASP A N 1
ATOM 1614 C CA . ASP A 1 200 ? -18.308 1.573 28.497 1.00 68.75 200 ASP A CA 1
ATOM 1615 C C . ASP A 1 200 ? -18.252 2.075 27.059 1.00 68.75 200 ASP A C 1
ATOM 1617 O O . ASP A 1 200 ? -18.357 3.272 26.769 1.00 68.75 200 ASP A O 1
ATOM 1621 N N . PHE A 1 201 ? -18.084 1.136 26.132 1.00 81.50 201 PHE A N 1
ATOM 1622 C CA . PHE A 1 201 ? -18.150 1.421 24.710 1.00 81.50 201 PHE A CA 1
ATOM 1623 C C . PHE A 1 201 ? -18.933 0.301 23.994 1.00 81.50 201 PHE A C 1
ATOM 1625 O O . PHE A 1 201 ? -18.780 -0.879 24.339 1.00 81.50 201 PHE A O 1
ATOM 1632 N N . PRO A 1 202 ? -19.812 0.644 23.029 1.00 81.00 202 PRO A N 1
ATOM 1633 C CA . PRO A 1 202 ? -20.685 -0.326 22.374 1.00 81.00 202 PRO A CA 1
ATOM 1634 C C . PRO A 1 202 ? -19.930 -1.521 21.777 1.00 81.00 202 PRO A C 1
ATOM 1636 O O . PRO A 1 202 ? -18.894 -1.377 21.128 1.00 81.00 202 PRO A O 1
ATOM 1639 N N . GLY A 1 203 ? -20.441 -2.730 22.011 1.00 78.38 203 GLY A N 1
ATOM 1640 C CA . GLY A 1 203 ? -19.915 -3.953 21.404 1.00 78.38 203 GLY A CA 1
ATOM 1641 C C . GLY A 1 203 ? -18.723 -4.595 22.123 1.00 78.38 203 GLY A C 1
ATOM 1642 O O . GLY A 1 203 ? -18.398 -5.739 21.800 1.00 78.38 203 GLY A O 1
ATOM 1643 N N . LEU A 1 204 ? -18.117 -3.954 23.136 1.00 78.81 204 LEU A N 1
ATOM 1644 C CA . LEU A 1 204 ? -17.039 -4.569 23.937 1.00 78.81 204 LEU A CA 1
ATOM 1645 C C . LEU A 1 204 ? -17.485 -5.844 24.661 1.00 78.81 204 LEU A C 1
ATOM 1647 O O . LEU A 1 204 ? -16.692 -6.773 24.812 1.00 78.81 204 LEU A O 1
ATOM 1651 N N . GLU A 1 205 ? -18.760 -5.939 25.045 1.00 79.50 205 GLU A N 1
ATOM 1652 C CA . GLU A 1 205 ? -19.308 -7.117 25.730 1.00 79.50 205 GLU A CA 1
ATOM 1653 C C . GLU A 1 205 ? -19.147 -8.410 24.923 1.00 79.50 205 GLU A C 1
ATOM 1655 O O . GLU A 1 205 ? -18.821 -9.462 25.479 1.00 79.50 205 GLU A O 1
ATOM 1660 N N . SER A 1 206 ? -19.268 -8.323 23.595 1.00 76.00 206 SER A N 1
ATOM 1661 C CA . SER A 1 206 ? -19.091 -9.471 22.698 1.00 76.00 206 SER A CA 1
ATOM 1662 C C . SER A 1 206 ? -17.669 -10.057 22.743 1.00 76.00 206 SER A C 1
ATOM 1664 O O . SER A 1 206 ? -17.476 -11.248 22.495 1.00 76.00 206 SER A O 1
ATOM 1666 N N . PHE A 1 207 ? -16.676 -9.256 23.145 1.00 72.12 207 PHE A N 1
ATOM 1667 C CA . PHE A 1 207 ? -15.275 -9.662 23.292 1.00 72.12 207 PHE A CA 1
ATOM 1668 C C . PHE A 1 207 ? -14.917 -10.090 24.727 1.00 72.12 207 PHE A C 1
ATOM 1670 O O . PHE A 1 207 ? -13.904 -10.764 24.937 1.00 72.12 207 PHE A O 1
ATOM 1677 N N . ARG A 1 208 ? -15.761 -9.779 25.723 1.00 69.38 208 ARG A N 1
ATOM 1678 C CA . ARG A 1 208 ? -15.602 -10.256 27.113 1.00 69.38 208 ARG A CA 1
ATOM 1679 C C . ARG A 1 208 ? -15.920 -11.746 27.249 1.00 69.38 208 ARG A C 1
ATOM 1681 O O . ARG A 1 208 ? -15.228 -12.447 27.984 1.00 69.38 208 ARG A O 1
ATOM 1688 N N . ASN A 1 209 ? -16.904 -12.234 26.494 1.00 65.75 209 ASN A N 1
ATOM 1689 C CA . ASN A 1 209 ? -17.374 -13.624 26.563 1.00 65.75 209 ASN A CA 1
ATOM 1690 C C . ASN A 1 209 ? -16.793 -14.535 25.475 1.00 65.75 209 ASN A C 1
ATOM 1692 O O . ASN A 1 209 ? -17.070 -15.735 25.460 1.00 65.75 209 ASN A O 1
ATOM 1696 N N . ARG A 1 210 ? -15.973 -13.997 24.565 1.00 59.78 210 ARG A N 1
ATOM 1697 C CA . ARG A 1 210 ? -15.274 -14.814 23.575 1.00 59.78 210 ARG A CA 1
ATOM 1698 C C . ARG A 1 210 ? -14.215 -15.635 24.307 1.00 59.78 210 ARG A C 1
ATOM 1700 O O . ARG A 1 210 ? -13.196 -15.095 24.737 1.00 59.78 210 ARG A O 1
ATOM 1707 N N . ALA A 1 211 ? -14.488 -16.927 24.492 1.00 43.25 211 ALA A N 1
ATOM 1708 C CA . ALA A 1 211 ? -13.489 -17.872 24.968 1.00 43.25 211 ALA A CA 1
ATOM 1709 C C . ALA A 1 211 ? -12.243 -17.727 24.088 1.00 43.25 211 ALA A C 1
ATOM 1711 O O . ALA A 1 211 ? -12.357 -17.651 22.859 1.00 43.25 211 ALA A O 1
ATOM 1712 N N . GLN A 1 212 ? -11.067 -17.651 24.716 1.00 46.72 212 GLN A N 1
ATOM 1713 C CA . GLN A 1 212 ? -9.815 -17.803 23.986 1.00 46.72 212 GLN A CA 1
ATOM 1714 C C . GLN A 1 212 ? -9.957 -19.069 23.136 1.00 46.72 212 GLN A C 1
ATOM 1716 O O . GLN A 1 212 ? -10.364 -20.094 23.692 1.00 46.72 212 GLN A O 1
ATOM 1721 N N . PRO A 1 213 ? -9.679 -19.045 21.822 1.00 37.47 213 PRO A N 1
ATOM 1722 C CA . PRO A 1 213 ? -9.490 -20.301 21.128 1.00 37.47 213 PRO A CA 1
ATOM 1723 C C . PRO A 1 213 ? -8.378 -21.020 21.885 1.00 37.47 213 PRO A C 1
ATOM 1725 O O . PRO A 1 213 ? -7.247 -20.534 21.948 1.00 37.47 213 PRO A O 1
ATOM 1728 N N . SER A 1 214 ? -8.731 -22.122 22.550 1.00 33.53 214 SER A N 1
ATOM 1729 C CA . SER A 1 214 ? -7.756 -23.006 23.162 1.00 33.53 214 SER A CA 1
ATOM 1730 C C . SER A 1 214 ? -6.733 -23.309 22.081 1.00 33.53 214 SER A C 1
ATOM 1732 O O . SER A 1 214 ? -7.087 -23.781 20.999 1.00 33.53 214 SER A O 1
ATOM 1734 N N . ALA A 1 215 ? -5.475 -22.964 22.338 1.00 38.03 215 ALA A N 1
ATOM 1735 C CA . ALA A 1 215 ? -4.362 -23.363 21.501 1.00 38.03 215 ALA A CA 1
ATOM 1736 C C . ALA A 1 215 ? -4.242 -24.889 21.600 1.00 38.03 215 ALA A C 1
ATOM 1738 O O . ALA A 1 215 ? -3.497 -25.433 22.410 1.00 38.03 215 ALA A O 1
ATOM 1739 N N . THR A 1 216 ? -5.076 -25.607 20.854 1.00 37.59 216 THR A N 1
ATOM 1740 C CA . THR A 1 216 ? -5.027 -27.059 20.750 1.00 37.59 216 THR A CA 1
ATOM 1741 C C . THR A 1 216 ? -5.594 -27.456 19.392 1.00 37.59 216 THR A C 1
ATOM 1743 O O . THR A 1 216 ? -6.796 -27.436 19.161 1.00 37.59 216 THR A O 1
ATOM 1746 N N . LEU A 1 217 ? -4.667 -27.816 18.500 1.00 41.22 217 LEU A N 1
ATOM 1747 C CA . LEU A 1 217 ? -4.882 -28.592 17.276 1.00 41.22 217 LEU A CA 1
ATOM 1748 C C . LEU A 1 217 ? -5.693 -27.912 16.157 1.00 41.22 217 LEU A C 1
ATOM 1750 O O . LEU A 1 217 ? -6.742 -28.386 15.740 1.00 41.22 217 LEU A O 1
ATOM 1754 N N . ALA A 1 218 ? -5.094 -26.885 15.555 1.00 31.94 218 ALA A N 1
ATOM 1755 C CA . ALA A 1 218 ? -5.256 -26.605 14.127 1.00 31.94 218 ALA A CA 1
ATOM 1756 C C . ALA A 1 218 ? -3.877 -26.317 13.513 1.00 31.94 218 ALA A C 1
ATOM 1758 O O . ALA A 1 218 ? -3.584 -25.226 13.034 1.00 31.94 218 ALA A O 1
ATOM 1759 N N . ASN A 1 219 ? -2.997 -27.316 13.594 1.00 40.47 219 ASN A N 1
ATOM 1760 C CA . ASN A 1 219 ? -1.821 -27.406 12.741 1.00 40.47 219 ASN A CA 1
ATOM 1761 C C . ASN A 1 219 ? -2.240 -28.184 11.491 1.00 40.47 219 ASN A C 1
ATOM 1763 O O . ASN A 1 219 ? -2.201 -29.413 11.495 1.00 40.47 219 ASN A O 1
ATOM 1767 N N . ARG A 1 220 ? -2.741 -27.467 10.484 1.00 37.00 220 ARG A N 1
ATOM 1768 C CA . ARG A 1 220 ? -2.685 -27.836 9.066 1.00 37.00 220 ARG A CA 1
ATOM 1769 C C . ARG A 1 220 ? -3.190 -26.662 8.231 1.00 37.00 220 ARG A C 1
ATOM 1771 O O . ARG A 1 220 ? -4.288 -26.161 8.447 1.00 37.00 220 ARG A O 1
ATOM 1778 N N . ASP A 1 221 ? -2.318 -26.243 7.323 1.00 29.72 221 ASP A N 1
ATOM 1779 C CA . ASP A 1 221 ? -2.586 -25.416 6.148 1.00 29.72 221 ASP A CA 1
ATOM 1780 C C . ASP A 1 221 ? -2.923 -23.934 6.392 1.00 29.72 221 ASP A C 1
ATOM 1782 O O . ASP A 1 221 ? -3.977 -23.420 6.026 1.00 29.72 221 ASP A O 1
ATOM 1786 N N . ARG A 1 222 ? -1.937 -23.198 6.926 1.00 27.98 222 ARG A N 1
ATOM 1787 C CA . ARG A 1 222 ? -1.698 -21.800 6.523 1.00 27.98 222 ARG A CA 1
ATOM 1788 C C . ARG A 1 222 ? -0.447 -21.754 5.638 1.00 27.98 222 ARG A C 1
ATOM 1790 O O . ARG A 1 222 ? 0.582 -22.273 6.072 1.00 27.98 222 ARG A O 1
ATOM 1797 N N . PRO A 1 223 ? -0.474 -21.114 4.455 1.00 26.91 223 PRO A N 1
ATOM 1798 C CA . PRO A 1 223 ? 0.754 -20.790 3.746 1.00 26.91 223 PRO A CA 1
ATOM 1799 C C . PRO A 1 223 ? 1.533 -19.785 4.600 1.00 26.91 223 PRO A C 1
ATOM 1801 O O . PRO A 1 223 ? 1.020 -18.737 4.999 1.00 26.91 223 PRO A O 1
ATOM 1804 N N . ALA A 1 224 ? 2.747 -20.175 4.965 1.00 31.02 224 ALA A N 1
ATOM 1805 C CA . ALA A 1 224 ? 3.568 -19.489 5.939 1.00 31.02 224 ALA A CA 1
ATOM 1806 C C . ALA A 1 224 ? 3.956 -18.082 5.456 1.00 31.02 224 ALA A C 1
ATOM 1808 O O . ALA A 1 224 ? 4.700 -17.916 4.492 1.00 31.02 224 ALA A O 1
ATOM 1809 N N . SER A 1 225 ? 3.499 -17.054 6.171 1.00 30.05 225 SER A N 1
ATOM 1810 C CA . SER A 1 225 ? 4.155 -15.748 6.187 1.00 30.05 225 SER A CA 1
ATOM 1811 C C . SER A 1 225 ? 5.478 -15.896 6.947 1.00 30.05 225 SER A C 1
ATOM 1813 O O . SER A 1 225 ? 5.528 -15.783 8.170 1.00 30.05 225 SER A O 1
ATOM 1815 N N . LEU A 1 226 ? 6.535 -16.236 6.217 1.00 35.12 226 LEU A N 1
ATOM 1816 C CA . LEU A 1 226 ? 7.818 -16.724 6.734 1.00 35.12 226 LEU A CA 1
ATOM 1817 C C . LEU A 1 226 ? 8.812 -15.633 7.185 1.00 35.12 226 LEU A C 1
ATOM 1819 O O . LEU A 1 226 ? 10.006 -15.901 7.226 1.00 35.12 226 LEU A O 1
ATOM 1823 N N . ALA A 1 227 ? 8.369 -14.420 7.537 1.00 32.81 227 ALA A N 1
ATOM 1824 C CA . ALA A 1 227 ? 9.309 -13.315 7.789 1.00 32.81 227 ALA A CA 1
ATOM 1825 C C . ALA A 1 227 ? 9.210 -12.609 9.153 1.00 32.81 227 ALA A C 1
ATOM 1827 O O . ALA A 1 227 ? 10.154 -11.919 9.514 1.00 32.81 227 ALA A O 1
ATOM 1828 N N . SER A 1 228 ? 8.147 -12.773 9.947 1.00 33.69 228 SER A N 1
ATOM 1829 C CA . SER A 1 228 ? 7.912 -11.854 11.079 1.00 33.69 228 SER A CA 1
ATOM 1830 C C . SER A 1 228 ? 8.271 -12.361 12.483 1.00 33.69 228 SER A C 1
ATOM 1832 O O . SER A 1 228 ? 8.009 -11.653 13.440 1.00 33.69 228 SER A O 1
ATOM 1834 N N . ASN A 1 229 ? 8.866 -13.549 12.664 1.00 33.34 229 ASN A N 1
ATOM 1835 C CA . ASN A 1 229 ? 9.081 -14.092 14.025 1.00 33.34 229 ASN A CA 1
ATOM 1836 C C . ASN A 1 229 ? 10.406 -14.838 14.272 1.00 33.34 229 ASN A C 1
ATOM 1838 O O . ASN A 1 229 ? 10.546 -15.512 15.292 1.00 33.34 229 ASN A O 1
ATOM 1842 N N . LEU A 1 230 ? 11.395 -14.756 13.375 1.00 43.78 230 LEU A N 1
ATOM 1843 C CA . LEU A 1 230 ? 12.591 -15.610 13.481 1.00 43.78 230 LEU A CA 1
ATOM 1844 C C . LEU A 1 230 ? 13.780 -15.013 14.253 1.00 43.78 230 LEU A C 1
ATOM 1846 O O . LEU A 1 230 ? 14.668 -15.779 14.619 1.00 43.78 230 LEU A O 1
ATOM 1850 N N . LEU A 1 231 ? 13.817 -13.706 14.540 1.00 47.25 231 LEU A N 1
ATOM 1851 C CA . LEU A 1 231 ? 15.042 -13.064 15.056 1.00 47.25 231 LEU A CA 1
ATOM 1852 C C . LEU A 1 231 ? 14.943 -12.402 16.435 1.00 47.25 231 LEU A C 1
ATOM 1854 O O . LEU A 1 231 ? 15.972 -12.280 17.091 1.00 47.25 231 LEU A O 1
ATOM 1858 N N . GLY A 1 232 ? 13.752 -12.056 16.929 1.00 51.22 232 GLY A N 1
ATOM 1859 C CA . GLY A 1 232 ? 13.597 -11.273 18.168 1.00 51.22 232 GLY A CA 1
ATOM 1860 C C . GLY A 1 232 ? 13.909 -11.999 19.486 1.00 51.22 232 GLY A C 1
ATOM 1861 O O . GLY A 1 232 ? 13.494 -11.527 20.534 1.00 51.22 232 GLY A O 1
ATOM 1862 N N . ASN A 1 233 ? 14.550 -13.176 19.468 1.00 58.47 233 ASN A N 1
ATOM 1863 C CA . ASN A 1 233 ? 14.807 -13.987 20.671 1.00 58.47 233 ASN A CA 1
ATOM 1864 C C . ASN A 1 233 ? 16.030 -14.925 20.546 1.00 58.47 233 ASN A C 1
ATOM 1866 O O . ASN A 1 233 ? 16.019 -16.035 21.091 1.00 58.47 233 ASN A O 1
ATOM 1870 N N . LEU A 1 234 ? 17.082 -14.527 19.822 1.00 67.38 234 LEU A N 1
ATOM 1871 C CA . LEU A 1 234 ? 18.300 -15.344 19.717 1.00 67.38 234 LEU A CA 1
ATOM 1872 C C . LEU A 1 234 ? 19.002 -15.479 21.076 1.00 67.38 234 LEU A C 1
ATOM 1874 O O . LEU A 1 234 ? 19.247 -14.497 21.777 1.00 67.38 234 LEU A O 1
ATOM 1878 N N . ARG A 1 235 ? 19.359 -16.710 21.454 1.00 68.31 235 ARG A N 1
ATOM 1879 C CA . ARG A 1 235 ? 20.062 -17.002 22.711 1.00 68.31 235 ARG A CA 1
ATOM 1880 C C . ARG A 1 235 ? 21.552 -17.223 22.469 1.00 68.31 235 ARG A C 1
ATOM 1882 O O . ARG A 1 235 ? 21.988 -17.628 21.394 1.00 68.31 235 ARG A O 1
ATOM 1889 N N . ARG A 1 236 ? 22.367 -16.991 23.503 1.00 74.81 236 ARG A N 1
ATOM 1890 C CA . ARG A 1 236 ? 23.780 -17.406 23.479 1.00 74.81 236 ARG A CA 1
ATOM 1891 C C . ARG A 1 236 ? 23.859 -18.921 23.244 1.00 74.81 236 ARG A C 1
ATOM 1893 O O . ARG A 1 236 ? 23.056 -19.666 23.796 1.00 74.81 236 ARG A O 1
ATOM 1900 N N . GLN A 1 237 ? 24.854 -19.343 22.469 1.00 79.12 237 GLN A N 1
ATOM 1901 C CA . GLN A 1 237 ? 25.120 -20.708 21.992 1.00 79.12 237 GLN A CA 1
ATOM 1902 C C . GLN A 1 237 ? 24.151 -21.264 20.938 1.00 79.12 237 GLN A C 1
ATOM 1904 O O . GLN A 1 237 ? 24.236 -22.438 20.583 1.00 79.12 237 GLN A O 1
ATOM 1909 N N . GLU A 1 238 ? 23.265 -20.439 20.390 1.00 81.19 238 GLU A N 1
ATOM 1910 C CA . GLU A 1 238 ? 22.357 -20.857 19.325 1.00 81.19 238 GLU A CA 1
ATOM 1911 C C . GLU A 1 238 ? 23.073 -20.950 17.969 1.00 81.19 238 GLU A C 1
ATOM 1913 O O . GLU A 1 238 ? 23.936 -20.121 17.662 1.00 81.19 238 GLU A O 1
ATOM 1918 N N . ARG A 1 239 ? 22.739 -21.970 17.163 1.00 79.31 239 ARG A N 1
ATOM 1919 C CA . ARG A 1 239 ? 23.285 -22.132 15.809 1.00 79.31 239 ARG A CA 1
ATOM 1920 C C . ARG A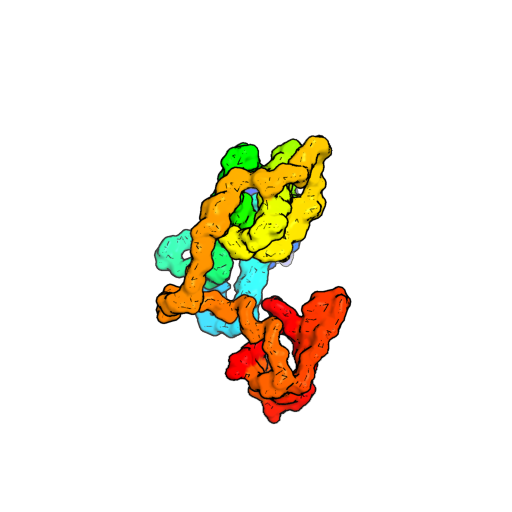 1 239 ? 22.467 -21.306 14.828 1.00 79.31 239 ARG A C 1
ATOM 1922 O O . ARG A 1 239 ? 21.241 -21.367 14.815 1.00 79.31 239 ARG A O 1
ATOM 1929 N N . VAL A 1 240 ? 23.166 -20.550 14.000 1.00 82.44 240 VAL A N 1
ATOM 1930 C CA . VAL A 1 240 ? 22.573 -19.647 13.020 1.00 82.44 240 VAL A CA 1
ATOM 1931 C C . VAL A 1 240 ? 23.277 -19.810 11.681 1.00 82.44 240 VAL A C 1
ATOM 1933 O O . VAL A 1 240 ? 24.464 -20.133 11.623 1.00 82.44 240 VAL A O 1
ATOM 1936 N N . GLN A 1 241 ? 22.551 -19.580 10.597 1.00 79.00 241 GLN A N 1
ATOM 1937 C CA . GLN A 1 241 ? 23.086 -19.547 9.246 1.00 79.00 241 GLN A CA 1
ATOM 1938 C C . GLN A 1 241 ? 22.970 -18.133 8.695 1.00 79.00 241 GLN A C 1
ATOM 1940 O O . GLN A 1 241 ? 21.909 -17.520 8.751 1.00 79.00 241 GLN A O 1
ATOM 1945 N N . HIS A 1 242 ? 24.061 -17.613 8.146 1.00 79.94 242 HIS A N 1
ATOM 1946 C CA . HIS A 1 242 ? 24.073 -16.334 7.452 1.00 79.94 242 HIS A CA 1
ATOM 1947 C C . HIS A 1 242 ? 24.417 -16.550 5.982 1.00 79.94 242 HIS A C 1
ATOM 1949 O O . HIS A 1 242 ? 25.401 -17.225 5.680 1.00 79.94 242 HIS A O 1
ATOM 1955 N N . GLU A 1 243 ? 23.676 -15.914 5.076 1.00 74.81 243 GLU A N 1
ATOM 1956 C CA . GLU A 1 243 ? 23.840 -16.067 3.621 1.00 74.81 243 GLU A CA 1
ATOM 1957 C C . GLU A 1 243 ? 25.299 -15.880 3.158 1.00 74.81 243 GLU A C 1
ATOM 1959 O O . GLU A 1 243 ? 25.836 -16.690 2.409 1.00 74.81 243 GLU A O 1
ATOM 1964 N N . LYS A 1 244 ? 25.987 -14.859 3.690 1.00 76.81 244 LYS A N 1
ATOM 1965 C CA . LYS A 1 244 ? 27.396 -14.558 3.367 1.00 76.81 244 LYS A CA 1
ATOM 1966 C C . LYS A 1 244 ? 28.455 -15.324 4.174 1.00 76.81 244 LYS A C 1
ATOM 1968 O O . LYS A 1 244 ? 29.571 -15.493 3.694 1.00 76.81 244 LYS A O 1
ATOM 1973 N N . PHE A 1 245 ? 28.162 -15.702 5.419 1.00 74.31 245 PHE A N 1
ATOM 1974 C CA . PHE A 1 245 ? 29.185 -16.178 6.369 1.00 74.31 245 PHE A CA 1
ATOM 1975 C C . PHE A 1 245 ? 29.027 -17.658 6.740 1.00 74.31 245 PHE A C 1
ATOM 1977 O O . PHE A 1 245 ? 29.887 -18.210 7.424 1.00 74.31 245 PHE A O 1
ATOM 1984 N N . GLY A 1 246 ? 27.970 -18.308 6.250 1.00 80.69 246 GLY A N 1
ATOM 1985 C CA . GLY A 1 246 ? 27.694 -19.717 6.487 1.00 80.69 246 GLY A CA 1
ATOM 1986 C C . GLY A 1 246 ? 27.184 -19.984 7.900 1.00 80.69 246 GLY A C 1
ATOM 1987 O O . GLY A 1 246 ? 26.480 -19.163 8.492 1.00 80.69 246 GLY A O 1
ATOM 1988 N N . LEU A 1 247 ? 27.519 -21.162 8.421 1.00 82.69 247 LEU A N 1
ATOM 1989 C CA . LEU A 1 247 ? 27.114 -21.633 9.743 1.00 82.69 247 LEU A CA 1
ATOM 1990 C C . LEU A 1 247 ? 27.926 -20.941 10.842 1.00 82.69 247 LEU A C 1
ATOM 1992 O O . LEU A 1 247 ? 29.150 -20.824 10.748 1.00 82.69 247 LEU A O 1
ATOM 1996 N N . GLY A 1 248 ? 27.252 -20.504 11.901 1.00 85.56 248 GLY A N 1
ATOM 1997 C CA . GLY A 1 248 ? 27.886 -19.897 13.062 1.00 85.56 248 GLY A CA 1
ATOM 1998 C C . GLY A 1 248 ? 27.124 -20.127 14.360 1.00 85.56 248 GLY A C 1
ATOM 1999 O O . GLY A 1 248 ? 25.990 -20.601 14.367 1.00 85.56 248 GLY A O 1
ATOM 2000 N N . VAL A 1 249 ? 27.775 -19.809 15.477 1.00 84.25 249 VAL A N 1
ATOM 2001 C CA . VAL A 1 249 ? 27.218 -19.928 16.830 1.00 84.25 249 VAL A CA 1
ATOM 2002 C C . VAL A 1 249 ? 27.192 -18.558 17.494 1.00 84.25 249 VAL A C 1
ATOM 2004 O O . VAL A 1 249 ? 28.201 -17.848 17.509 1.00 84.25 249 VAL A O 1
ATOM 2007 N N . VAL A 1 250 ? 26.044 -18.175 18.053 1.00 84.06 250 VAL A N 1
ATOM 2008 C CA . VAL A 1 250 ? 25.877 -16.904 18.769 1.00 84.06 250 VAL A CA 1
ATOM 2009 C C . VAL A 1 250 ? 26.700 -16.930 20.058 1.00 84.06 250 VAL A C 1
ATOM 2011 O O . VAL A 1 250 ? 26.460 -17.732 20.953 1.00 84.06 250 VAL A O 1
ATOM 2014 N N . MET A 1 251 ? 27.662 -16.026 20.187 1.00 80.19 251 MET A N 1
ATOM 2015 C CA . MET A 1 251 ? 28.518 -15.891 21.369 1.00 80.19 251 MET A CA 1
ATOM 2016 C C . MET A 1 251 ? 27.946 -14.886 22.375 1.00 80.19 251 MET A C 1
ATOM 2018 O O . MET A 1 251 ? 27.961 -15.131 23.582 1.00 80.19 251 MET A O 1
ATOM 2022 N N . ALA A 1 252 ? 27.418 -13.761 21.888 1.00 76.31 252 ALA A N 1
ATOM 2023 C CA . ALA A 1 252 ? 26.861 -12.697 22.719 1.00 76.31 252 ALA A CA 1
ATOM 2024 C C . ALA A 1 252 ? 25.739 -11.946 21.993 1.00 76.31 252 ALA A C 1
ATOM 2026 O O . ALA A 1 252 ? 25.752 -11.848 20.769 1.00 76.31 252 ALA A O 1
ATOM 2027 N N . VAL A 1 253 ? 24.807 -11.397 22.770 1.00 73.38 253 VAL A N 1
ATOM 2028 C CA . VAL A 1 253 ? 23.722 -10.518 22.317 1.00 73.38 253 VAL A CA 1
ATOM 2029 C C . VAL A 1 253 ? 23.843 -9.236 23.138 1.00 73.38 253 VAL A C 1
ATOM 2031 O O . VAL A 1 253 ? 23.819 -9.295 24.370 1.00 73.38 253 VAL A O 1
ATOM 2034 N N . GLU A 1 254 ? 24.066 -8.109 22.468 1.00 72.00 254 GLU A N 1
ATOM 2035 C CA .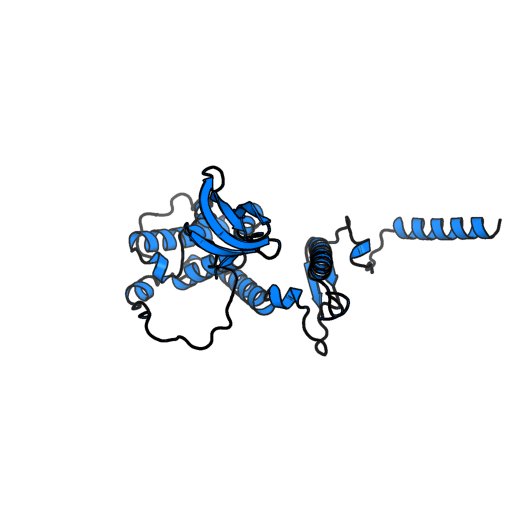 GLU A 1 254 ? 24.193 -6.770 23.045 1.00 72.00 254 GLU A CA 1
ATOM 2036 C C . GLU A 1 254 ? 23.019 -5.915 22.552 1.00 72.00 254 GLU A C 1
ATOM 2038 O O . GLU A 1 254 ? 22.835 -5.750 21.350 1.00 72.00 254 GLU A O 1
ATOM 2043 N N . ILE A 1 255 ? 22.237 -5.349 23.472 1.00 62.50 255 ILE A N 1
ATOM 2044 C CA . ILE A 1 255 ? 21.111 -4.465 23.138 1.00 62.50 255 ILE A CA 1
ATOM 2045 C C . ILE A 1 255 ? 21.575 -3.017 23.306 1.00 62.50 255 ILE A C 1
ATOM 2047 O O . ILE A 1 255 ? 21.939 -2.609 24.416 1.00 62.50 255 ILE A O 1
ATOM 2051 N N . GLN A 1 256 ? 21.564 -2.223 22.230 1.00 59.19 256 GLN A N 1
ATOM 2052 C CA . GLN A 1 256 ? 21.863 -0.794 22.326 1.00 59.19 256 GLN A CA 1
ATOM 2053 C C . GLN A 1 256 ? 20.596 0.003 22.660 1.00 59.19 256 GLN A C 1
ATOM 2055 O O . GLN A 1 256 ? 19.659 0.093 21.872 1.00 59.19 256 GLN A O 1
ATOM 2060 N N . LYS A 1 257 ? 20.589 0.642 23.838 1.00 46.38 257 LYS A N 1
ATOM 2061 C CA . LYS A 1 257 ? 19.437 1.380 24.399 1.00 46.38 257 LYS A CA 1
ATOM 2062 C C . LYS A 1 257 ? 19.000 2.629 23.623 1.00 46.38 257 LYS A C 1
ATOM 2064 O O . LYS A 1 257 ? 17.990 3.216 23.982 1.00 46.38 257 LYS A O 1
ATOM 2069 N N . ILE A 1 258 ? 19.759 3.068 22.622 1.00 44.47 258 ILE A N 1
ATOM 2070 C CA . ILE A 1 258 ? 19.509 4.352 21.953 1.00 44.47 258 ILE A CA 1
ATOM 2071 C C . ILE A 1 258 ? 18.472 4.208 20.824 1.00 44.47 258 ILE A C 1
ATOM 2073 O O . ILE A 1 258 ? 17.698 5.135 20.635 1.00 44.47 258 ILE A O 1
ATOM 2077 N N . ASN A 1 259 ? 18.378 3.038 20.173 1.00 49.69 259 ASN A N 1
ATOM 2078 C CA . ASN A 1 259 ? 17.457 2.785 19.048 1.00 49.69 259 ASN A CA 1
ATOM 2079 C C . ASN A 1 259 ? 16.749 1.410 19.100 1.00 49.69 259 ASN A C 1
ATOM 2081 O O . ASN A 1 259 ? 16.158 1.001 18.106 1.00 49.69 259 ASN A O 1
ATOM 2085 N N . SER A 1 260 ? 16.844 0.658 20.205 1.00 55.84 260 SER A N 1
ATOM 2086 C CA . SER A 1 260 ? 16.385 -0.748 20.274 1.00 55.84 260 SER A CA 1
ATOM 2087 C C . SER A 1 260 ? 17.022 -1.662 19.211 1.00 55.84 260 SER A C 1
ATOM 2089 O O . SER A 1 260 ? 16.460 -2.685 18.838 1.00 55.84 260 SER A O 1
ATOM 2091 N N . GLU A 1 261 ? 18.208 -1.301 18.717 1.00 62.31 261 GLU A N 1
ATOM 2092 C CA . GLU A 1 261 ? 18.973 -2.107 17.767 1.00 62.31 261 GLU A CA 1
ATOM 2093 C C . GLU A 1 261 ? 19.737 -3.212 18.515 1.00 62.31 261 GLU A C 1
ATOM 2095 O O . GLU A 1 261 ? 20.503 -2.946 19.453 1.00 62.31 261 GLU A O 1
ATOM 2100 N N . GLU A 1 262 ? 19.539 -4.461 18.094 1.00 70.38 262 GLU A N 1
ATOM 2101 C CA . GLU A 1 262 ? 20.209 -5.625 18.672 1.00 70.38 262 GLU A CA 1
ATOM 2102 C C . GLU A 1 262 ? 21.456 -5.979 17.858 1.00 70.38 262 GLU A C 1
ATOM 2104 O O . GLU A 1 262 ? 21.396 -6.223 16.652 1.00 70.38 262 GLU A O 1
ATOM 2109 N N . ILE A 1 263 ? 22.615 -6.028 18.514 1.00 74.00 263 ILE A N 1
ATOM 2110 C CA . ILE A 1 263 ? 23.864 -6.482 17.904 1.00 74.00 263 ILE A CA 1
ATOM 2111 C C . ILE A 1 263 ? 24.204 -7.849 18.475 1.00 74.00 263 ILE A C 1
ATOM 2113 O O . ILE A 1 263 ? 24.420 -8.007 19.677 1.00 74.00 263 ILE A O 1
ATOM 2117 N N . ILE A 1 264 ? 24.335 -8.841 17.600 1.00 80.62 264 ILE A N 1
ATOM 2118 C CA . ILE A 1 264 ? 24.818 -10.166 17.978 1.00 80.62 264 ILE A CA 1
ATOM 2119 C C . ILE A 1 264 ? 26.266 -10.354 17.557 1.00 80.62 264 ILE A C 1
ATOM 2121 O O . ILE A 1 264 ? 26.705 -9.907 16.500 1.00 80.62 264 ILE A O 1
ATOM 2125 N N . THR A 1 265 ? 27.025 -11.052 18.388 1.00 82.56 265 THR A N 1
ATOM 2126 C CA . THR A 1 265 ? 28.362 -11.529 18.047 1.00 82.56 265 THR A CA 1
ATOM 2127 C C . THR A 1 265 ? 28.259 -13.012 17.746 1.00 82.56 265 THR A C 1
ATOM 2129 O O . THR A 1 265 ? 27.923 -13.789 18.636 1.00 82.56 265 THR A O 1
ATOM 2132 N N . VAL A 1 266 ? 28.544 -13.408 16.510 1.00 84.62 266 VAL A N 1
ATOM 2133 C CA . VAL A 1 266 ? 28.462 -14.792 16.031 1.00 84.62 266 VAL A CA 1
ATOM 2134 C C . VAL A 1 266 ? 29.850 -15.255 15.620 1.00 84.62 266 VAL A C 1
ATOM 2136 O O . VAL A 1 266 ? 30.558 -14.536 14.919 1.00 84.62 266 VAL A O 1
ATOM 2139 N N . ASN A 1 267 ? 30.246 -16.450 16.045 1.00 86.12 267 ASN A N 1
ATOM 2140 C CA . ASN A 1 267 ? 31.452 -17.098 15.547 1.00 86.12 267 ASN A CA 1
ATOM 2141 C C . ASN A 1 267 ? 31.090 -18.051 14.405 1.00 86.12 267 ASN A C 1
ATOM 2143 O O . ASN A 1 267 ? 30.426 -19.060 14.640 1.00 86.12 267 ASN A O 1
ATOM 2147 N N . PHE A 1 268 ? 31.502 -17.715 13.186 1.00 86.56 268 PHE A N 1
ATOM 2148 C CA . PHE A 1 268 ? 31.251 -18.504 11.983 1.00 86.56 268 PHE A CA 1
ATOM 2149 C C . PHE A 1 268 ? 32.372 -19.510 11.729 1.00 86.56 268 PHE A C 1
ATOM 2151 O O . PHE A 1 268 ? 33.547 -19.167 11.864 1.00 86.56 268 PHE A O 1
ATOM 2158 N N . GLU A 1 269 ? 32.018 -20.718 11.283 1.00 82.69 269 GLU A N 1
ATOM 2159 C CA . GLU A 1 269 ? 32.965 -21.824 11.059 1.00 82.69 269 GLU A CA 1
ATOM 2160 C C . GLU A 1 269 ? 34.087 -21.449 10.073 1.00 82.69 269 GLU A C 1
ATOM 2162 O O . GLU A 1 269 ? 35.241 -21.821 10.275 1.00 82.69 269 GLU A O 1
ATOM 2167 N N . HIS A 1 270 ? 33.773 -20.650 9.045 1.00 73.94 270 HIS A N 1
ATOM 2168 C CA . HIS A 1 270 ? 34.731 -20.246 8.005 1.00 73.94 270 HIS A CA 1
ATOM 2169 C C . HIS A 1 270 ? 35.087 -18.753 8.003 1.00 73.94 270 HIS A C 1
ATOM 2171 O O . HIS A 1 270 ? 36.049 -18.357 7.349 1.00 73.94 270 HIS A O 1
ATOM 2177 N N . ALA A 1 271 ? 34.332 -17.913 8.719 1.00 75.19 271 ALA A N 1
ATOM 2178 C CA . ALA A 1 271 ? 34.517 -16.457 8.717 1.00 75.19 271 ALA A CA 1
ATOM 2179 C C . ALA A 1 271 ? 34.960 -15.878 10.075 1.00 75.19 271 ALA A C 1
ATOM 2181 O O . ALA A 1 271 ? 35.201 -14.668 10.170 1.00 75.19 271 ALA A O 1
ATOM 2182 N N . GLY A 1 272 ? 35.089 -16.725 11.105 1.00 80.88 272 GLY A N 1
ATOM 2183 C CA . GLY A 1 272 ? 35.456 -16.333 12.464 1.00 80.88 272 GLY A CA 1
ATOM 2184 C C . GLY A 1 272 ? 34.399 -15.455 13.139 1.00 80.88 272 GLY A C 1
ATOM 2185 O O . GLY A 1 272 ? 33.239 -15.402 12.725 1.00 80.88 272 GLY A O 1
ATOM 2186 N N . THR A 1 273 ? 34.799 -14.742 14.190 1.00 85.88 273 THR A N 1
ATOM 2187 C CA . THR A 1 273 ? 33.896 -13.883 14.964 1.00 85.88 273 THR A CA 1
ATOM 2188 C C . THR A 1 273 ? 33.482 -12.635 14.181 1.00 85.88 273 THR A C 1
ATOM 2190 O O . THR A 1 273 ? 34.325 -11.831 13.773 1.00 85.88 273 THR A O 1
ATOM 2193 N N . LYS A 1 274 ? 32.173 -12.429 14.012 1.00 82.38 274 LYS A N 1
ATOM 2194 C CA . LYS A 1 274 ? 31.572 -11.245 13.385 1.00 82.38 274 LYS A CA 1
ATOM 2195 C C . LYS A 1 274 ? 30.491 -10.644 14.276 1.00 82.38 274 LYS A C 1
ATOM 2197 O O . LYS A 1 274 ? 29.758 -11.363 14.949 1.00 82.38 274 LYS A O 1
ATOM 2202 N N . ARG A 1 275 ? 30.386 -9.315 14.247 1.00 82.31 275 ARG A N 1
ATOM 2203 C CA . ARG A 1 275 ? 29.284 -8.560 14.857 1.00 82.31 275 ARG A CA 1
ATOM 2204 C C . ARG A 1 275 ? 28.248 -8.283 13.775 1.00 82.31 275 ARG A C 1
ATOM 2206 O O . ARG A 1 275 ? 28.605 -7.727 12.738 1.00 82.31 275 ARG A O 1
ATOM 2213 N N . ILE A 1 276 ? 27.010 -8.703 13.997 1.00 77.38 276 ILE A N 1
ATOM 2214 C CA . ILE A 1 276 ? 25.898 -8.569 13.057 1.00 77.38 276 ILE A CA 1
ATOM 2215 C C . ILE A 1 276 ? 24.824 -7.723 13.723 1.00 77.38 276 ILE A C 1
ATOM 2217 O O . ILE A 1 276 ? 24.416 -8.005 14.847 1.00 77.38 276 ILE A O 1
ATOM 2221 N N . LEU A 1 277 ? 24.391 -6.687 13.013 1.00 73.31 277 LEU A N 1
ATOM 2222 C CA . LEU A 1 277 ? 23.250 -5.875 13.395 1.00 73.31 277 LEU A CA 1
ATOM 2223 C C . LEU A 1 277 ? 21.971 -6.604 12.975 1.00 73.31 277 LEU A C 1
ATOM 2225 O O . LEU A 1 277 ? 21.802 -6.937 11.798 1.00 73.31 277 LEU A O 1
ATOM 2229 N N . ILE A 1 278 ? 21.086 -6.862 13.929 1.00 69.06 278 ILE A N 1
ATOM 2230 C CA . ILE A 1 278 ? 19.746 -7.365 13.660 1.00 69.06 278 ILE A CA 1
ATOM 2231 C C . ILE A 1 278 ? 18.845 -6.146 13.514 1.00 69.06 278 ILE A C 1
ATOM 2233 O O . ILE A 1 278 ? 18.509 -5.466 14.479 1.00 69.06 278 ILE A O 1
ATOM 2237 N N . THR A 1 279 ? 18.462 -5.859 12.278 1.00 60.56 279 THR A N 1
ATOM 2238 C CA . THR A 1 279 ? 17.385 -4.919 11.973 1.00 60.56 279 THR A CA 1
ATOM 2239 C C . THR A 1 279 ? 16.337 -5.690 11.189 1.00 60.56 279 THR A C 1
ATOM 2241 O O . THR A 1 279 ? 16.699 -6.414 10.256 1.00 60.56 279 THR A O 1
ATOM 2244 N N . GLU A 1 280 ? 15.055 -5.514 11.519 1.00 54.44 280 GLU A N 1
ATOM 2245 C CA . GLU A 1 280 ? 13.916 -6.206 10.881 1.00 54.44 280 GLU A CA 1
ATOM 2246 C C . GLU A 1 280 ? 13.911 -6.116 9.346 1.00 54.44 280 GLU A C 1
ATOM 2248 O O . GLU A 1 280 ? 13.299 -6.934 8.669 1.00 54.44 280 GLU A O 1
ATOM 2253 N N . LYS A 1 281 ? 14.626 -5.137 8.781 1.00 43.19 281 LYS A N 1
ATOM 2254 C CA . LYS A 1 281 ? 14.690 -4.872 7.342 1.00 43.19 281 LYS A CA 1
ATOM 2255 C C . LYS A 1 281 ? 15.904 -5.463 6.613 1.00 43.19 281 LYS A C 1
ATOM 2257 O O . LYS A 1 281 ? 15.883 -5.483 5.389 1.00 43.19 281 LYS A O 1
ATOM 2262 N N . PHE A 1 282 ? 16.957 -5.917 7.308 1.00 45.19 282 PHE A N 1
ATOM 2263 C CA . PHE A 1 282 ? 18.250 -6.231 6.660 1.00 45.19 282 PHE A CA 1
ATOM 2264 C C . PHE A 1 282 ? 18.987 -7.468 7.195 1.00 45.19 282 PHE A C 1
ATOM 2266 O O . PHE A 1 282 ? 20.102 -7.752 6.756 1.00 45.19 282 PHE A O 1
ATOM 2273 N N . CYS A 1 283 ? 18.413 -8.212 8.141 1.00 53.66 283 CYS A N 1
ATOM 2274 C CA . CYS A 1 283 ? 19.106 -9.356 8.727 1.00 53.66 283 CYS A CA 1
ATOM 2275 C C . CYS A 1 283 ? 18.874 -10.644 7.912 1.00 53.66 283 CYS A C 1
ATOM 2277 O O . CYS A 1 283 ? 17.827 -11.277 8.014 1.00 53.66 283 CYS A O 1
ATOM 2279 N N . THR A 1 284 ? 19.872 -11.069 7.132 1.00 63.75 284 THR A N 1
ATOM 2280 C CA . THR A 1 284 ? 19.891 -12.347 6.383 1.00 63.75 284 THR A CA 1
ATOM 2281 C C . THR A 1 284 ? 20.367 -13.517 7.255 1.00 63.75 284 THR A C 1
ATOM 2283 O O . THR A 1 284 ? 21.209 -14.320 6.841 1.00 63.75 284 THR A O 1
ATOM 2286 N N . LEU A 1 285 ? 19.916 -13.563 8.510 1.00 66.50 285 LEU A N 1
ATOM 2287 C CA . LEU A 1 285 ? 20.337 -14.550 9.501 1.00 66.50 285 LEU A CA 1
ATOM 2288 C C . LEU A 1 285 ? 19.156 -15.468 9.829 1.00 66.50 285 LEU A C 1
ATOM 2290 O O . LEU A 1 285 ? 18.080 -15.008 10.198 1.00 66.50 285 LEU A O 1
ATOM 2294 N N . GLN A 1 286 ? 19.354 -16.770 9.656 1.00 68.25 286 GLN A N 1
ATOM 2295 C CA . GLN A 1 286 ? 18.344 -17.803 9.863 1.00 68.25 286 GLN A CA 1
ATOM 2296 C C . GLN A 1 286 ? 18.721 -18.669 11.064 1.00 68.25 286 GLN A C 1
ATOM 2298 O O . GLN A 1 286 ? 19.891 -19.002 11.259 1.00 68.25 286 GLN A O 1
ATOM 2303 N N . ARG A 1 287 ? 17.730 -19.039 11.875 1.00 70.81 287 ARG A N 1
ATOM 2304 C CA . ARG A 1 287 ? 17.888 -20.010 12.962 1.00 70.81 287 ARG A CA 1
ATOM 2305 C C . ARG A 1 287 ? 17.923 -21.429 12.390 1.00 70.81 287 ARG A C 1
ATOM 2307 O O . ARG A 1 287 ? 17.125 -21.736 11.504 1.00 70.81 287 ARG A O 1
ATOM 2314 N N . LEU A 1 288 ? 18.819 -22.265 12.914 1.00 58.34 288 LEU A N 1
ATOM 2315 C CA . LEU A 1 288 ? 18.895 -23.700 12.611 1.00 58.34 288 LEU A CA 1
ATOM 2316 C C . LEU A 1 288 ? 18.285 -24.551 13.722 1.00 58.34 288 LEU A C 1
ATOM 2318 O O . LEU A 1 288 ? 18.395 -24.151 14.905 1.00 58.34 288 LEU A O 1
#

Radius of gyration: 26.19 Å; chains: 1; bounding box: 58×54×77 Å

Secondary structure (DSSP, 8-state):
-HHHHHHHHHHHHHHHHHHS---------TGGGTT--EEEEEE---BTBBTTBSSS--HHHHHHHHHHHHHHHTTEEEEEEE---TTSPBPHHHHHTTHHHHHHHHHHHHHHHHS-GGG--HHHHHHHHHHHHHHT-HHHHHHT----HHHHHHHHHHHHHHHHHHHHTT-GGGGT--GGGGHHHHTSPPPTT--TT----TTTHHHHS-----S-S--S-----TTSSSSTTPPTT-EEEETTTEEEEEEEEEEETTTTEEEEEEEETTTEEEEEEE-TTT--EEE-

Foldseek 3Di:
DVVVVVVVVVVVVVVVVVPDPDPDDDDDALVVCAPAADQEAEAAAQFPCVQVPHPPDDPVSNVVSVVSVVSRQVRHDHYYHYHHDVVGHGHPSCVVVVVVVLVVLVVLLVVLLPDQLLPDALLSLLSNLVSCVVNVCLVCLVPPDDDDLVSNQSNLQSSLLSCQLCVVVVLCVLSVHDPVSCVSSVPRDHDPPDDSPDSDGHHVVVSVPPDDPPPDDPPDDDPDPPQDPFPPDDDAQFWKQAPPQGIWGWHDWDQDPPPRWIWTWIQGPRRGTDIDIDDSVDGRMGGD

Sequence (288 aa):
LAFLEHLERLQAQVTQARQTPHHCIRLTTIHQSKGLEWPVVIIPHCNQGTLPFGENLTSEQLEEERRLLYVAITRAQKELHLYTLKPHPLSQFLQEARVAETLQTTEQLHQQLQSDPQTWQAGDVAKVVKDVASLGFDRYFQQWWTVAPETQAAIAHTIQRCLRAAQQQQILHRLGLEEEHLEPWQAIAPLPGADTSLLDFPGLESFRNRAQPSATLANRDRPASLASNLLGNLRRQERVQHEKFGLGVVMAVEIQKINSEEIITVNFEHAGTKRILITEKFCTLQRL

pLDDT: mean 79.04, std 17.31, range [26.91, 98.0]